Protein AF-A0A8T6NWG5-F1 (afdb_monomer_lite)

Secondary structure (DSSP, 8-state):
--HHHHHHTS-THHHHHHHHHHHHHHHHHHHHHHHHH--HHHHHHHHHHHHIIIIIIHHHHHS-TTTHHHHHHHHHHHHHHHHHHHHHHSTT---SHHHHHHHHHHT--HHHHHHHHIIIIIHHHHHSS-GGGTS-HHHHHHHHSS-----SS-TT---HHHHHHHHHHHHHHHHHHHHH---TTSSHHHHHHHHHHHHHHHHHHHHHHHHHHHHT-

Radius of gyration: 19.87 Å; chains: 1; bounding box: 38×44×62 Å

Foldseek 3Di:
DDVVVVVVPPPLLVVLVVLLVVLVVLLVVLVVVCVVPVDVLSNVVSNQVSCLSNCLVSVLSVDDPVCNLVSLLVSQQSQAVSVVCCQVVDQLFALDLLLCLLCVVVVHNVVSVVCCCCQVPVCCVVPVDGPVVRHHNLCSVVSPDPQPDDPPDPVPDDPVVVVVVSVVSNVVSCCCCVVVNDRQCNGDPNRVVNNVVVSVVVCVVSVVCRVVSRVVD

pLDDT: mean 82.07, std 12.45, range [42.59, 96.56]

Sequence (217 aa):
MSDVERIRNHPRNQLILPTFFVMLGLWAAGIAVWLVTDDPLLLIFFAYVGLFVGVGIGGYIALPDRQRPLARRMAMVMLGSLLLVLAFVTDHGNMQPEGFFFALLAGIGPFILLHYLIAKIVGPLLFGRIWCGWACWFGMVFEMLPYPYSRYRKPGAPEWPRYAFLAASLLLVAALVYGIGYTGGAVGRTGVTWFLGGMAIYYITGISMAPVSYTHL

Structure (mmCIF, N/CA/C/O backbone):
data_AF-A0A8T6NWG5-F1
#
_entry.id   AF-A0A8T6NWG5-F1
#
loop_
_atom_site.group_PDB
_atom_site.id
_atom_site.type_symbol
_atom_site.label_atom_id
_atom_site.label_alt_id
_atom_site.label_comp_id
_atom_site.label_asym_id
_atom_site.label_entity_id
_atom_site.label_seq_id
_atom_site.pdbx_PDB_ins_code
_atom_site.Cartn_x
_atom_site.Cartn_y
_atom_site.Cartn_z
_atom_site.occupancy
_atom_site.B_iso_or_equiv
_atom_site.auth_seq_id
_atom_site.auth_comp_id
_atom_site.auth_asym_id
_atom_site.auth_atom_id
_atom_site.pdbx_PDB_model_num
ATOM 1 N N . MET A 1 1 ? -5.962 3.578 42.033 1.00 50.50 1 MET A N 1
ATOM 2 C CA . MET A 1 1 ? -6.315 4.018 40.665 1.00 50.50 1 MET A CA 1
ATOM 3 C C . MET A 1 1 ? -5.531 3.133 39.709 1.00 50.50 1 MET A C 1
ATOM 5 O O . MET A 1 1 ? -4.309 3.196 39.736 1.00 50.50 1 MET A O 1
ATOM 9 N N . SER A 1 2 ? -6.193 2.198 39.023 1.00 63.91 2 SER A N 1
ATOM 10 C CA . SER A 1 2 ? -5.522 1.166 38.216 1.00 63.91 2 SER A CA 1
ATOM 11 C C . SER A 1 2 ? -4.899 1.778 36.954 1.00 63.91 2 SER A C 1
ATOM 13 O O . SER A 1 2 ? -5.414 2.766 36.429 1.00 63.91 2 SER A O 1
ATOM 15 N N . ASP A 1 3 ? -3.807 1.207 36.438 1.00 55.66 3 ASP A N 1
ATOM 16 C CA . ASP A 1 3 ? -3.122 1.708 35.230 1.00 55.66 3 ASP A CA 1
ATOM 17 C C . ASP A 1 3 ? -4.050 1.806 34.003 1.00 55.66 3 ASP A C 1
ATOM 19 O O . ASP A 1 3 ? -3.882 2.670 33.142 1.00 55.66 3 ASP A O 1
ATOM 23 N N . VAL A 1 4 ? -5.108 0.992 33.978 1.00 56.47 4 VAL A N 1
ATOM 24 C CA . VAL A 1 4 ? -6.183 1.022 32.974 1.00 56.47 4 VAL A CA 1
ATOM 25 C C . VAL A 1 4 ? -6.940 2.356 32.985 1.00 56.47 4 VAL A C 1
ATOM 27 O O . VAL A 1 4 ? -7.279 2.902 31.935 1.00 56.47 4 VAL A O 1
ATOM 30 N N . GLU A 1 5 ? -7.171 2.923 34.167 1.00 49.59 5 GLU A N 1
ATOM 31 C CA . GLU A 1 5 ? -7.875 4.194 34.336 1.00 49.59 5 GLU A CA 1
ATOM 32 C C . GLU A 1 5 ? -6.990 5.394 33.967 1.00 49.59 5 GLU A C 1
ATOM 34 O O . GLU A 1 5 ? -7.478 6.391 33.437 1.00 49.59 5 GLU A O 1
ATOM 39 N N . ARG A 1 6 ? -5.669 5.265 34.151 1.00 52.50 6 ARG A N 1
ATOM 40 C CA . ARG A 1 6 ? -4.671 6.260 33.730 1.00 52.50 6 ARG A CA 1
ATOM 41 C C . ARG A 1 6 ? -4.538 6.340 32.203 1.00 52.50 6 ARG A C 1
ATOM 43 O O . ARG A 1 6 ? -4.473 7.442 31.669 1.00 52.50 6 ARG A O 1
ATOM 50 N N . ILE A 1 7 ? -4.557 5.203 31.500 1.00 54.56 7 ILE A N 1
ATOM 51 C CA . ILE A 1 7 ? -4.548 5.153 30.022 1.00 54.56 7 ILE A CA 1
ATOM 52 C C . ILE A 1 7 ? -5.852 5.727 29.451 1.00 54.56 7 ILE A C 1
ATOM 54 O O . ILE A 1 7 ? -5.831 6.468 28.470 1.00 54.56 7 ILE A O 1
ATOM 58 N N . ARG A 1 8 ? -6.993 5.433 30.090 1.00 53.78 8 ARG A N 1
ATOM 59 C CA . ARG A 1 8 ? -8.307 5.958 29.689 1.00 53.78 8 ARG A CA 1
ATOM 60 C C . ARG A 1 8 ? -8.418 7.479 29.853 1.00 53.78 8 ARG A C 1
ATOM 62 O O . ARG A 1 8 ? -9.072 8.121 29.035 1.00 53.78 8 ARG A O 1
ATOM 69 N N . ASN A 1 9 ? -7.763 8.034 30.873 1.00 47.56 9 ASN A N 1
ATOM 70 C CA . ASN A 1 9 ? -7.784 9.461 31.204 1.00 47.56 9 ASN A CA 1
ATOM 71 C C . ASN A 1 9 ? -6.604 10.254 30.623 1.00 47.56 9 ASN A C 1
ATOM 73 O O . ASN A 1 9 ? -6.428 11.420 30.976 1.00 47.56 9 ASN A O 1
ATOM 77 N N . HIS A 1 10 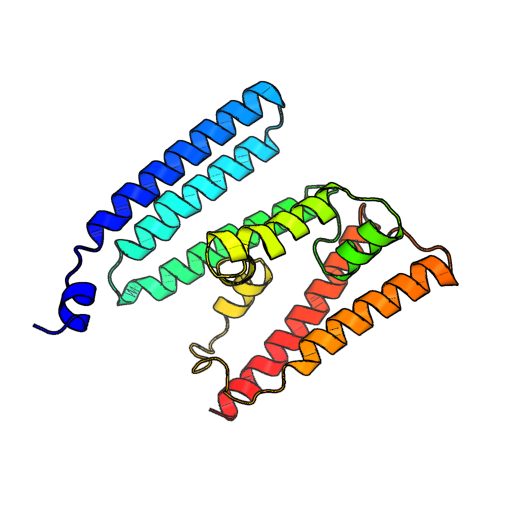? -5.800 9.670 29.728 1.00 56.03 10 HIS A N 1
ATOM 78 C CA . HIS A 1 10 ? -4.824 10.463 28.993 1.00 56.03 10 HIS A CA 1
ATOM 79 C C . HIS A 1 10 ? -5.596 11.448 28.100 1.00 56.03 10 HIS A C 1
ATOM 81 O O . HIS A 1 10 ? -6.455 11.010 27.325 1.00 56.03 10 HIS A O 1
ATOM 87 N N . PRO A 1 11 ? -5.369 12.767 28.211 1.00 59.91 11 PRO A N 1
ATOM 88 C CA . PRO A 1 11 ? -6.092 13.738 27.403 1.00 59.91 11 PRO A CA 1
ATOM 89 C C . PRO A 1 11 ? -5.741 13.492 25.933 1.00 59.91 11 PRO A C 1
ATOM 91 O O . PRO A 1 11 ? -4.696 13.920 25.456 1.00 59.91 11 PRO A O 1
ATOM 94 N N . ARG A 1 12 ? -6.615 12.776 25.209 1.00 64.19 12 ARG A N 1
ATOM 95 C CA . ARG A 1 12 ? -6.445 12.386 23.792 1.00 64.19 12 ARG A CA 1
ATOM 96 C C . ARG A 1 12 ? -6.035 13.555 22.896 1.00 64.19 12 ARG A C 1
ATOM 98 O O . ARG A 1 12 ? -5.329 13.357 21.913 1.00 64.19 12 ARG A O 1
ATOM 105 N N . ASN A 1 13 ? -6.409 14.770 23.283 1.00 65.75 13 ASN A N 1
ATOM 106 C CA . ASN A 1 13 ? -6.058 16.010 22.604 1.00 65.75 13 ASN A CA 1
ATOM 107 C C . ASN A 1 13 ? -4.538 16.250 22.531 1.00 65.75 13 ASN A C 1
ATOM 109 O O . ASN A 1 13 ? -4.071 16.892 21.595 1.00 65.75 13 ASN A O 1
ATOM 113 N N . GLN A 1 14 ? -3.751 15.692 23.457 1.00 72.44 14 GLN A N 1
ATOM 114 C CA . GLN A 1 14 ? -2.288 15.784 23.435 1.00 72.44 14 GLN A CA 1
ATOM 115 C C . GLN A 1 14 ? -1.650 14.979 22.296 1.00 72.44 14 GLN A C 1
ATOM 117 O O . GLN A 1 14 ? -0.532 15.297 21.910 1.00 72.44 14 GLN A O 1
ATOM 122 N N . LEU A 1 15 ? -2.344 13.989 21.716 1.00 78.25 15 LEU A N 1
ATOM 123 C CA . LEU A 1 15 ? -1.859 13.251 20.539 1.00 78.25 15 LEU A CA 1
ATOM 124 C C . LEU A 1 15 ? -2.205 13.938 19.210 1.00 78.25 15 LEU A C 1
ATOM 126 O O . LEU A 1 15 ? -1.581 13.640 18.195 1.00 78.25 15 LEU A O 1
ATOM 130 N N . ILE A 1 16 ? -3.150 14.882 19.210 1.00 81.00 16 ILE A N 1
ATOM 131 C CA . ILE A 1 16 ? -3.516 15.653 18.015 1.00 81.00 16 ILE A CA 1
ATOM 132 C C . ILE A 1 16 ? -2.344 16.550 17.597 1.00 81.00 16 ILE A C 1
ATOM 134 O O . ILE A 1 16 ? -1.965 16.596 16.428 1.00 81.00 16 ILE A O 1
ATOM 138 N N . LEU A 1 17 ? -1.720 17.221 18.563 1.00 85.38 17 LEU A N 1
ATOM 139 C CA . LEU A 1 17 ? -0.628 18.154 18.304 1.00 85.38 17 LEU A CA 1
ATOM 140 C C . LEU A 1 17 ? 0.586 17.486 17.603 1.00 85.38 17 LEU A C 1
ATOM 142 O O . LEU A 1 17 ? 1.014 17.999 16.568 1.00 85.38 17 LEU A O 1
ATOM 146 N N . PRO A 1 18 ? 1.085 16.312 18.046 1.00 86.19 18 PRO A N 1
ATOM 147 C CA . PRO A 1 18 ? 2.077 15.533 17.305 1.00 86.19 18 PRO A CA 1
ATOM 148 C C . PRO A 1 18 ? 1.675 15.211 15.861 1.00 86.19 18 PRO A C 1
ATOM 150 O O . PRO A 1 18 ? 2.510 15.322 14.969 1.00 86.19 18 PRO A O 1
ATOM 153 N N . THR A 1 19 ? 0.412 14.850 15.594 1.00 85.94 19 THR A N 1
ATOM 154 C CA . THR A 1 19 ? -0.022 14.523 14.220 1.00 85.94 19 THR A CA 1
ATOM 155 C C . THR A 1 19 ? 0.049 15.725 13.278 1.00 85.94 19 THR A C 1
ATOM 157 O O . THR A 1 19 ? 0.480 15.578 12.134 1.00 85.94 19 THR A O 1
ATOM 160 N N . PHE A 1 20 ? -0.276 16.925 13.768 1.00 88.19 20 PHE A N 1
ATOM 161 C CA . PHE A 1 20 ? -0.105 18.162 13.004 1.00 88.19 20 PHE A CA 1
ATOM 162 C C . PHE A 1 20 ? 1.370 18.480 12.742 1.00 88.19 20 PHE A C 1
ATOM 164 O O . PHE A 1 20 ? 1.718 18.844 11.621 1.00 88.19 20 PHE A O 1
ATOM 171 N N . PHE A 1 21 ? 2.255 18.293 13.725 1.00 91.38 21 PHE A N 1
ATOM 172 C CA . PHE A 1 21 ? 3.692 18.487 13.507 1.00 91.38 21 PHE A CA 1
ATOM 173 C C . PHE A 1 21 ? 4.268 17.505 12.483 1.00 91.38 21 PHE A C 1
ATOM 175 O O . PHE A 1 21 ? 5.050 17.914 11.627 1.00 91.38 21 PHE A O 1
ATOM 182 N N . VAL A 1 22 ? 3.848 16.236 12.511 1.00 89.69 22 VAL A N 1
ATOM 183 C CA . VAL A 1 22 ? 4.260 15.251 11.499 1.00 89.69 22 VAL A CA 1
ATOM 184 C C . VAL A 1 22 ? 3.743 15.639 10.112 1.00 89.69 22 VAL A C 1
ATOM 186 O O . VAL A 1 22 ? 4.498 15.547 9.149 1.00 89.69 22 VAL A O 1
ATOM 189 N N . MET A 1 23 ? 2.503 16.128 9.994 1.00 92.69 23 MET A N 1
ATOM 190 C CA . MET A 1 23 ? 1.974 16.651 8.726 1.00 92.69 23 MET A CA 1
ATOM 191 C C . MET A 1 23 ? 2.840 17.785 8.173 1.00 92.69 23 MET A C 1
ATOM 193 O O . MET A 1 23 ? 3.246 17.724 7.015 1.00 92.69 23 MET A O 1
ATOM 197 N N . LEU A 1 24 ? 3.156 18.790 8.996 1.00 94.69 24 LEU A N 1
ATOM 198 C CA . LEU A 1 24 ? 4.003 19.910 8.579 1.00 94.69 24 LEU A CA 1
ATOM 199 C C . LEU A 1 24 ? 5.407 19.441 8.185 1.00 94.69 24 LEU A C 1
ATOM 201 O O . LEU A 1 24 ? 5.936 19.889 7.171 1.00 94.69 24 LEU A O 1
ATOM 205 N N . GLY A 1 25 ? 5.985 18.502 8.939 1.00 94.88 25 GLY A N 1
ATOM 206 C CA . GLY A 1 25 ? 7.271 17.892 8.609 1.00 94.88 25 GLY A CA 1
ATOM 207 C C . GLY A 1 25 ? 7.248 17.156 7.267 1.00 94.88 25 GLY A C 1
ATOM 208 O O . GLY A 1 25 ? 8.161 17.325 6.464 1.00 94.88 25 GLY A O 1
ATOM 209 N N . LEU A 1 26 ? 6.187 16.395 6.983 1.00 93.19 26 LEU A N 1
ATOM 210 C CA . LEU A 1 26 ? 6.008 15.703 5.703 1.00 93.19 26 LEU A CA 1
ATOM 211 C C . LEU A 1 26 ? 5.825 16.677 4.538 1.00 93.19 26 LEU A C 1
ATOM 213 O O . LEU A 1 26 ? 6.376 16.442 3.468 1.00 93.19 26 LEU A O 1
ATOM 217 N N . TRP A 1 27 ? 5.094 17.775 4.728 1.00 95.56 27 TRP A N 1
ATOM 218 C CA . TRP A 1 27 ? 4.932 18.802 3.697 1.00 95.56 27 TRP A CA 1
ATOM 219 C C . TRP A 1 27 ? 6.236 19.549 3.427 1.00 95.56 27 TRP A C 1
ATOM 221 O O . TRP A 1 27 ? 6.599 19.734 2.269 1.00 95.56 27 TRP A O 1
ATOM 231 N N . ALA A 1 28 ? 6.978 19.909 4.475 1.00 95.88 28 ALA A N 1
ATOM 232 C CA . ALA A 1 28 ? 8.302 20.503 4.335 1.00 95.88 28 ALA A CA 1
ATOM 233 C C . ALA A 1 28 ? 9.267 19.554 3.608 1.00 95.88 28 ALA A C 1
ATOM 235 O O . ALA A 1 28 ? 9.963 19.978 2.689 1.00 95.88 28 ALA A O 1
ATOM 236 N N . ALA A 1 29 ? 9.264 18.263 3.961 1.00 94.19 29 ALA A N 1
ATOM 237 C CA . ALA A 1 29 ? 10.045 17.244 3.266 1.00 94.19 29 ALA A CA 1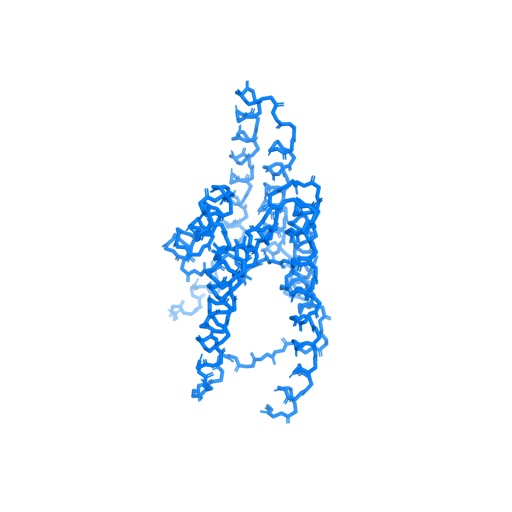
ATOM 238 C C . ALA A 1 29 ? 9.619 17.097 1.797 1.00 94.19 29 ALA A C 1
ATOM 240 O O . ALA A 1 29 ? 10.478 17.028 0.926 1.00 94.19 29 ALA A O 1
ATOM 241 N N . GLY A 1 30 ? 8.315 17.109 1.509 1.00 94.69 30 GLY A N 1
ATOM 242 C CA . GLY A 1 30 ? 7.784 17.067 0.147 1.00 94.69 30 GLY A CA 1
ATOM 243 C C . GLY A 1 30 ? 8.247 18.245 -0.704 1.00 94.69 30 GLY A C 1
ATOM 244 O O . GLY A 1 30 ? 8.710 18.040 -1.822 1.00 94.69 30 GLY A O 1
ATOM 245 N N . ILE A 1 31 ? 8.197 19.463 -0.156 1.00 95.69 31 ILE A N 1
ATOM 246 C CA . ILE A 1 31 ? 8.722 20.666 -0.816 1.00 95.69 31 ILE A CA 1
ATOM 247 C C . ILE A 1 31 ? 10.231 20.531 -1.037 1.00 95.69 31 ILE A C 1
ATOM 249 O O . ILE A 1 31 ? 10.699 20.761 -2.144 1.00 95.69 31 ILE A O 1
ATOM 253 N N . ALA A 1 32 ? 10.995 20.119 -0.023 1.00 95.50 32 ALA A N 1
ATOM 254 C CA . ALA A 1 32 ? 12.443 19.958 -0.142 1.00 95.50 32 ALA A CA 1
ATOM 255 C C . ALA A 1 32 ? 12.832 18.925 -1.213 1.00 95.50 32 ALA A C 1
ATOM 257 O O . ALA A 1 32 ? 13.712 19.187 -2.028 1.00 95.50 32 ALA A O 1
ATOM 258 N N . VAL A 1 33 ? 12.157 17.771 -1.245 1.00 92.69 33 VAL A N 1
ATOM 259 C CA . VAL A 1 33 ? 12.369 16.734 -2.265 1.00 92.69 33 VAL A CA 1
ATOM 260 C C . VAL A 1 33 ? 12.005 17.260 -3.647 1.00 92.69 33 VAL A C 1
ATOM 262 O O . VAL A 1 33 ? 12.772 17.062 -4.586 1.00 92.69 33 VAL A O 1
ATOM 265 N N . TRP A 1 34 ? 10.882 17.965 -3.780 1.00 95.50 34 TRP A N 1
ATOM 266 C CA . TRP A 1 34 ? 10.473 18.563 -5.048 1.00 95.50 34 TRP A CA 1
ATOM 267 C C . TRP A 1 34 ? 11.491 19.584 -5.560 1.00 95.50 34 TRP A C 1
ATOM 269 O O . TRP A 1 34 ? 11.876 19.514 -6.717 1.00 95.50 34 TRP A O 1
ATOM 279 N N . LEU A 1 35 ? 12.023 20.452 -4.696 1.00 95.56 35 LEU A N 1
ATOM 280 C CA . LEU A 1 35 ? 13.052 21.426 -5.081 1.00 95.56 35 LEU A CA 1
ATOM 281 C C . LEU A 1 35 ? 14.347 20.777 -5.604 1.00 95.56 35 LEU A C 1
ATOM 283 O O . LEU A 1 35 ? 15.093 21.422 -6.334 1.00 95.56 35 LEU A O 1
ATOM 287 N N . VAL A 1 36 ? 14.632 19.526 -5.225 1.00 95.81 36 VAL A N 1
ATOM 288 C CA . VAL A 1 36 ? 15.826 18.783 -5.668 1.00 95.81 36 VAL A CA 1
ATOM 289 C C . VAL A 1 36 ? 15.546 17.911 -6.894 1.00 95.81 36 VAL A C 1
ATOM 291 O O . VAL A 1 36 ? 16.425 17.731 -7.732 1.00 95.81 36 VAL A O 1
ATOM 294 N N . THR A 1 37 ? 14.348 17.334 -6.985 1.00 91.00 37 THR A N 1
ATOM 295 C CA . THR A 1 37 ? 13.995 16.322 -7.999 1.00 91.00 37 THR A CA 1
ATOM 296 C C . THR A 1 37 ? 13.158 16.867 -9.152 1.00 91.00 37 THR A C 1
ATOM 298 O O . THR A 1 37 ? 13.068 16.205 -10.180 1.00 91.00 37 THR A O 1
ATOM 301 N N . ASP A 1 38 ? 12.540 18.037 -8.970 1.00 91.44 38 ASP A N 1
ATOM 302 C CA . ASP A 1 38 ? 11.520 18.635 -9.841 1.00 91.44 38 ASP A CA 1
ATOM 303 C C . ASP A 1 38 ? 10.348 17.683 -10.165 1.00 91.44 38 ASP A C 1
ATOM 305 O O . ASP A 1 38 ? 9.662 17.824 -11.173 1.00 91.44 38 ASP A O 1
ATOM 309 N N . ASP A 1 39 ? 10.094 16.694 -9.295 1.00 87.12 39 ASP A N 1
ATOM 310 C CA . ASP A 1 39 ? 9.038 15.698 -9.483 1.00 87.12 39 ASP A CA 1
ATOM 311 C C . ASP A 1 39 ? 7.740 16.112 -8.753 1.00 87.12 39 ASP A C 1
ATOM 313 O O . ASP A 1 39 ? 7.643 15.995 -7.520 1.00 87.12 39 ASP A O 1
ATOM 317 N N . PRO A 1 40 ? 6.703 16.579 -9.477 1.00 87.44 40 PRO A N 1
ATOM 318 C CA . PRO A 1 40 ? 5.440 16.986 -8.868 1.00 87.44 40 PRO A CA 1
ATOM 319 C C . PRO A 1 40 ? 4.664 15.804 -8.273 1.00 87.44 40 PRO A C 1
ATOM 321 O O . PRO A 1 40 ? 3.843 16.000 -7.375 1.00 87.44 40 PRO A O 1
ATOM 324 N N . LEU A 1 41 ? 4.907 14.573 -8.730 1.00 85.06 41 LEU A N 1
ATOM 325 C CA . LEU A 1 41 ? 4.226 13.393 -8.211 1.00 85.06 41 LEU A CA 1
ATOM 326 C C . LEU A 1 41 ? 4.671 13.091 -6.777 1.00 85.06 41 LEU A C 1
ATOM 328 O O . LEU A 1 41 ? 3.834 12.787 -5.923 1.00 85.06 41 LEU A O 1
ATOM 332 N N . LEU A 1 42 ? 5.970 13.227 -6.494 1.00 84.81 42 LEU A N 1
ATOM 333 C CA . LEU A 1 42 ? 6.504 13.101 -5.139 1.00 84.81 42 LEU A CA 1
ATOM 334 C C . LEU A 1 42 ? 5.955 14.199 -4.225 1.00 84.81 42 LEU A C 1
ATOM 336 O O . LEU A 1 42 ? 5.543 13.898 -3.103 1.00 84.81 42 LEU A O 1
ATOM 340 N N . LEU A 1 43 ? 5.857 15.443 -4.707 1.00 90.06 43 LEU A N 1
ATOM 341 C CA . LEU A 1 43 ? 5.231 16.532 -3.953 1.00 90.06 43 LEU A CA 1
ATOM 342 C C . LEU A 1 43 ? 3.780 16.200 -3.576 1.00 90.06 43 LEU A C 1
ATOM 344 O O . LEU A 1 43 ? 3.405 16.311 -2.408 1.00 90.06 43 LEU A O 1
ATOM 348 N N . ILE A 1 44 ? 2.977 15.747 -4.546 1.00 88.12 44 ILE A N 1
ATOM 349 C CA . ILE A 1 44 ? 1.579 15.347 -4.329 1.00 88.12 44 ILE A CA 1
ATOM 350 C C . ILE A 1 44 ? 1.497 14.186 -3.332 1.00 88.12 44 ILE A C 1
ATOM 352 O O . ILE A 1 44 ? 0.656 14.211 -2.432 1.00 88.12 44 ILE A O 1
ATOM 356 N N . PHE A 1 45 ? 2.383 13.194 -3.444 1.00 86.69 45 PHE A N 1
ATOM 357 C CA . PHE A 1 45 ? 2.446 12.070 -2.513 1.00 86.69 45 PHE A CA 1
ATOM 358 C C . PHE A 1 45 ? 2.694 12.536 -1.073 1.00 86.69 45 PHE A C 1
ATOM 360 O O . PHE A 1 45 ? 1.913 12.208 -0.178 1.00 86.69 45 PHE A O 1
ATOM 367 N N . PHE A 1 46 ? 3.732 13.345 -0.841 1.00 89.88 46 PHE A N 1
ATOM 368 C CA . PHE A 1 46 ? 4.044 13.872 0.490 1.00 89.88 46 PHE A CA 1
ATOM 369 C C . PHE A 1 46 ? 2.938 14.783 1.033 1.00 89.88 46 PHE A C 1
ATOM 371 O O . PHE A 1 46 ? 2.584 14.677 2.211 1.00 89.88 46 PHE A O 1
ATOM 378 N N . ALA A 1 47 ? 2.350 15.632 0.186 1.00 90.44 47 ALA A N 1
ATOM 379 C CA . ALA A 1 47 ? 1.229 16.488 0.562 1.00 90.44 47 ALA A CA 1
ATOM 380 C C . ALA A 1 47 ? 0.030 15.655 1.043 1.00 90.44 47 ALA A C 1
ATOM 382 O O . ALA A 1 47 ? -0.523 15.900 2.119 1.00 90.44 47 ALA A O 1
ATOM 383 N N . TYR A 1 48 ? -0.330 14.619 0.290 1.00 87.88 48 TYR A N 1
ATOM 384 C CA . TYR A 1 48 ? -1.471 13.766 0.592 1.00 87.88 48 TYR A CA 1
ATOM 385 C C . TYR A 1 48 ? -1.246 12.879 1.820 1.00 87.88 48 TYR A C 1
ATOM 387 O O . TYR A 1 48 ? -2.129 12.766 2.672 1.00 87.88 48 TYR A O 1
ATOM 395 N N . VAL A 1 49 ? -0.060 12.275 1.962 1.00 86.06 49 VAL A N 1
ATOM 396 C CA . VAL A 1 49 ? 0.294 11.494 3.160 1.00 86.06 49 VAL A CA 1
ATOM 397 C C . VAL A 1 49 ? 0.327 12.399 4.392 1.00 86.06 49 VAL A C 1
ATOM 399 O O . VAL A 1 49 ? -0.201 12.020 5.437 1.00 86.06 49 VAL A O 1
ATOM 402 N N . GLY A 1 50 ? 0.864 13.616 4.272 1.00 88.25 50 GLY A N 1
ATOM 403 C CA . GLY A 1 50 ? 0.813 14.614 5.338 1.00 88.25 50 GLY A CA 1
ATOM 404 C C . GLY A 1 50 ? -0.624 14.947 5.740 1.00 88.25 50 GLY A C 1
ATOM 405 O O . GLY A 1 50 ? -0.947 14.888 6.926 1.00 88.25 50 GLY A O 1
ATOM 406 N N . LEU A 1 51 ? -1.508 15.203 4.769 1.00 88.44 51 LEU A N 1
ATOM 407 C CA . LEU A 1 51 ? -2.926 15.472 5.020 1.00 88.44 51 LEU A CA 1
ATOM 408 C C . LEU A 1 51 ? -3.609 14.291 5.728 1.00 88.44 51 LEU A C 1
ATOM 410 O O . LEU A 1 51 ? -4.363 14.488 6.679 1.00 88.44 51 LEU A O 1
ATOM 414 N N . PHE A 1 52 ? -3.313 13.057 5.318 1.00 85.38 52 PHE A N 1
ATOM 415 C CA . PHE A 1 52 ? -3.812 11.853 5.980 1.00 85.38 52 PHE A CA 1
ATOM 416 C C . PHE A 1 52 ? -3.335 11.745 7.433 1.00 85.38 52 PHE A C 1
ATOM 418 O O . PHE A 1 52 ? -4.138 11.459 8.321 1.00 85.38 52 PHE A O 1
ATOM 425 N N . VAL A 1 53 ? -2.049 11.979 7.703 1.00 84.31 53 VAL A N 1
ATOM 426 C CA . VAL A 1 53 ? -1.507 11.889 9.066 1.00 84.31 53 VAL A CA 1
ATOM 427 C C . VAL A 1 53 ? -2.061 13.007 9.948 1.00 84.31 53 VAL A C 1
ATOM 429 O O . VAL A 1 53 ? -2.533 12.731 11.047 1.00 84.31 53 VAL A O 1
ATOM 432 N N . GLY A 1 54 ? -2.063 14.252 9.477 1.00 85.62 54 GLY A N 1
ATOM 433 C CA . GLY A 1 54 ? -2.548 15.390 10.257 1.00 85.62 54 GLY A CA 1
ATOM 434 C C . GLY A 1 54 ? -4.065 15.390 10.412 1.00 85.62 54 GLY A C 1
ATOM 435 O O . GLY A 1 54 ? -4.584 15.286 11.519 1.00 85.62 54 GLY A O 1
ATOM 436 N N . VAL A 1 55 ? -4.794 15.477 9.300 1.00 83.38 55 VAL A N 1
ATOM 437 C CA . VAL A 1 55 ? -6.258 15.617 9.311 1.00 83.38 55 VAL A CA 1
ATOM 438 C C . VAL A 1 55 ? -6.950 14.270 9.506 1.00 83.38 55 VAL A C 1
ATOM 440 O O . VAL A 1 55 ? -7.899 14.185 10.281 1.00 83.38 55 VAL A O 1
ATOM 443 N N . GLY A 1 56 ? -6.478 13.204 8.859 1.00 83.44 56 GLY A N 1
ATOM 444 C CA . GLY A 1 56 ? -7.084 11.873 8.975 1.00 83.44 56 GLY A CA 1
ATOM 445 C C . GLY A 1 56 ? -6.900 11.258 10.366 1.00 83.44 56 GLY A C 1
ATOM 446 O O . GLY A 1 56 ? -7.883 10.998 11.062 1.00 83.44 56 GLY A O 1
ATOM 447 N N . ILE A 1 57 ? -5.651 11.046 10.798 1.00 82.31 57 ILE A N 1
ATOM 448 C CA . ILE A 1 57 ? -5.360 10.452 12.116 1.00 82.31 57 ILE A CA 1
ATOM 449 C C . ILE A 1 57 ? -5.682 11.443 13.239 1.00 82.31 57 ILE A C 1
ATOM 451 O O . ILE A 1 57 ? -6.356 11.065 14.200 1.00 82.31 57 ILE A O 1
ATOM 455 N N . GLY A 1 58 ? -5.271 12.710 13.120 1.00 83.94 58 GLY A N 1
ATOM 456 C CA . GLY A 1 58 ? -5.605 13.736 14.114 1.00 83.94 58 GLY A CA 1
ATOM 457 C C . GLY A 1 58 ? -7.117 13.925 14.272 1.00 83.94 58 GLY A C 1
ATOM 458 O O . GLY A 1 58 ? -7.622 13.953 15.396 1.00 83.94 58 GLY A O 1
ATOM 459 N N . GLY A 1 59 ? -7.865 13.933 13.163 1.00 82.94 59 GLY A N 1
ATOM 460 C CA . GLY A 1 59 ? -9.329 13.961 13.166 1.00 82.94 59 GLY A CA 1
ATOM 461 C C . GLY A 1 59 ? -9.947 12.712 13.796 1.00 82.94 59 GLY A C 1
ATOM 462 O O . GLY A 1 59 ? -10.830 12.827 14.641 1.00 82.94 59 GLY A O 1
ATOM 463 N N . TYR A 1 60 ? -9.449 11.513 13.477 1.00 83.38 60 TYR A N 1
ATOM 464 C CA . TYR A 1 60 ? -9.897 10.265 14.109 1.00 83.38 60 TYR A CA 1
ATOM 465 C C . TYR A 1 60 ? -9.749 10.293 15.641 1.00 83.38 60 TYR A C 1
ATOM 467 O O . TYR A 1 60 ? -10.629 9.814 16.361 1.00 83.38 60 TYR A O 1
ATOM 475 N N . ILE A 1 61 ? -8.656 10.873 16.145 1.00 83.38 61 ILE A N 1
ATOM 476 C CA . ILE A 1 61 ? -8.394 11.017 17.584 1.00 83.38 61 ILE A CA 1
ATOM 477 C C . ILE A 1 61 ? -9.346 12.041 18.218 1.00 83.38 61 ILE A C 1
ATOM 479 O O . ILE A 1 61 ? -9.863 11.792 19.312 1.00 83.38 61 ILE A O 1
ATOM 483 N N . ALA A 1 62 ? -9.595 13.159 17.530 1.00 83.56 62 ALA A N 1
ATOM 484 C CA . ALA A 1 62 ? -10.467 14.240 17.986 1.00 83.56 62 ALA A CA 1
ATOM 485 C C . ALA A 1 62 ? -11.957 13.857 18.004 1.00 83.56 62 ALA A C 1
ATOM 487 O O . ALA A 1 62 ? -12.728 14.383 18.808 1.00 83.56 62 ALA A O 1
ATOM 488 N N . LEU A 1 63 ? -12.375 12.950 17.118 1.00 85.06 63 LEU A N 1
ATOM 489 C CA . LEU A 1 63 ? -13.781 12.610 16.931 1.00 85.06 63 LEU A CA 1
ATOM 490 C C . LEU A 1 63 ? -14.365 11.770 18.087 1.00 85.06 63 LEU A C 1
ATOM 492 O O . LEU A 1 63 ? -13.677 10.900 18.646 1.00 85.06 63 LEU A O 1
ATOM 496 N N . PRO A 1 64 ? -15.666 11.961 18.406 1.00 82.75 64 PRO A N 1
ATOM 497 C CA . PRO A 1 64 ? -16.393 11.107 19.342 1.00 82.75 64 PRO A CA 1
ATOM 498 C C . PRO A 1 64 ? -16.387 9.641 18.898 1.00 82.75 64 PRO A C 1
ATOM 500 O O . PRO A 1 64 ? -16.443 9.353 17.700 1.00 82.75 64 PRO A O 1
ATOM 503 N N . ASP A 1 65 ? -16.417 8.705 19.853 1.00 81.00 65 ASP A N 1
ATOM 504 C CA . ASP A 1 65 ? -16.317 7.257 19.590 1.00 81.00 65 ASP A CA 1
AT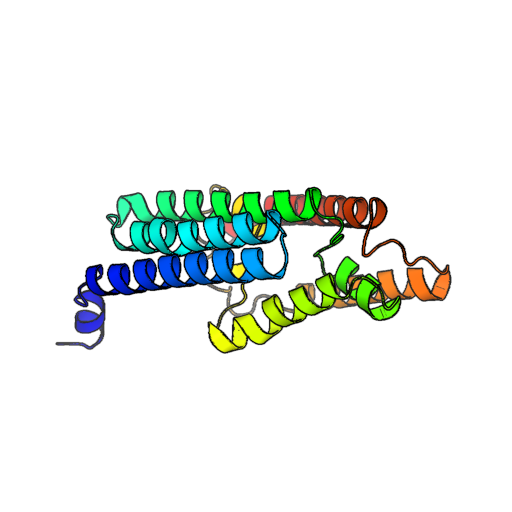OM 505 C C . ASP A 1 65 ? -17.329 6.754 18.542 1.00 81.00 65 ASP A C 1
ATOM 507 O O . ASP A 1 65 ? -17.008 5.893 17.726 1.00 81.00 65 ASP A O 1
ATOM 511 N N . ARG A 1 66 ? -18.525 7.356 18.488 1.00 82.50 66 ARG A N 1
ATOM 512 C CA . ARG A 1 66 ? -19.581 7.028 17.516 1.00 82.50 66 ARG A CA 1
ATOM 513 C C . ARG A 1 66 ? -19.205 7.344 16.057 1.00 82.50 66 ARG A C 1
ATOM 515 O O . ARG A 1 66 ? -19.705 6.682 15.154 1.00 82.50 66 ARG A O 1
ATOM 522 N N . GLN A 1 67 ? -18.348 8.338 15.814 1.00 84.50 67 GLN A N 1
ATOM 523 C CA . GLN A 1 67 ? -17.946 8.777 14.465 1.00 84.50 67 GLN A CA 1
ATOM 524 C C . GLN A 1 67 ? -16.608 8.172 14.011 1.00 84.50 67 GLN A C 1
ATOM 526 O O . GLN A 1 67 ? -16.277 8.205 12.827 1.00 84.50 67 GLN A O 1
ATOM 531 N N . ARG A 1 68 ? -15.851 7.554 14.925 1.00 82.81 68 ARG A N 1
ATOM 532 C CA . ARG A 1 68 ? -14.549 6.936 14.633 1.00 82.81 68 ARG A CA 1
ATOM 533 C C . ARG A 1 68 ? -14.576 5.853 13.553 1.00 82.81 68 ARG A C 1
ATOM 535 O O . ARG A 1 68 ? -13.678 5.871 12.713 1.00 82.81 68 ARG A O 1
ATOM 542 N N . PRO A 1 69 ? -15.571 4.946 13.495 1.00 83.62 69 PRO A N 1
ATOM 543 C CA . PRO A 1 69 ? -15.634 3.960 12.418 1.00 83.62 69 PRO A CA 1
ATOM 544 C C . PRO A 1 69 ? -15.768 4.612 11.037 1.00 83.62 69 PRO A C 1
ATOM 546 O O . PRO A 1 69 ? -15.143 4.163 10.079 1.00 83.62 69 PRO A O 1
ATOM 549 N N . LEU A 1 70 ? -16.537 5.702 10.940 1.00 83.88 70 LEU A N 1
ATOM 550 C CA . LEU A 1 70 ? -16.690 6.457 9.698 1.00 83.88 70 LEU A CA 1
ATOM 551 C C . LEU A 1 70 ? -15.380 7.147 9.308 1.00 83.88 70 LEU A C 1
ATOM 553 O O . LEU A 1 70 ? -14.937 7.007 8.172 1.00 83.88 70 LEU A O 1
ATOM 557 N N . ALA A 1 71 ? -14.729 7.821 10.259 1.00 83.94 71 ALA A N 1
ATOM 558 C CA . ALA A 1 71 ? -13.439 8.466 10.031 1.00 83.94 71 ALA A CA 1
ATOM 559 C C . ALA A 1 71 ? -12.366 7.464 9.586 1.00 83.94 71 ALA A C 1
ATOM 561 O O . ALA A 1 71 ? -11.637 7.724 8.634 1.00 83.94 71 ALA A O 1
ATOM 562 N N . ARG A 1 72 ? -12.321 6.278 10.208 1.00 84.75 72 ARG A N 1
ATOM 563 C CA . ARG A 1 72 ? -11.421 5.191 9.804 1.00 84.75 72 ARG A CA 1
ATOM 564 C C . ARG A 1 72 ? -11.700 4.718 8.379 1.00 84.75 72 ARG A C 1
ATOM 566 O O . ARG A 1 72 ? -10.758 4.586 7.605 1.00 84.75 72 ARG A O 1
ATOM 573 N N . ARG A 1 73 ? -12.967 4.492 8.017 1.00 86.00 73 ARG A N 1
ATOM 574 C CA . ARG A 1 73 ? -13.356 4.103 6.650 1.00 86.00 73 ARG A CA 1
ATOM 575 C C . ARG A 1 73 ? -12.934 5.155 5.632 1.00 86.00 73 ARG A C 1
ATOM 577 O O . ARG A 1 73 ? -12.290 4.812 4.650 1.00 86.00 73 ARG A O 1
ATOM 584 N N . MET A 1 74 ? -13.232 6.427 5.888 1.00 84.25 74 MET A N 1
ATOM 585 C CA . MET A 1 74 ? -12.836 7.531 5.009 1.00 84.25 74 MET A CA 1
ATOM 586 C C . MET A 1 74 ? -11.316 7.611 4.852 1.00 84.25 74 MET A C 1
ATOM 588 O O . MET A 1 74 ? -10.821 7.709 3.734 1.00 84.25 74 MET A O 1
ATOM 592 N N . ALA A 1 75 ? -10.574 7.494 5.953 1.00 82.56 75 ALA A N 1
ATOM 593 C CA . ALA A 1 75 ? -9.118 7.505 5.946 1.00 82.56 75 ALA A CA 1
ATOM 594 C C . ALA A 1 75 ? -8.547 6.334 5.115 1.00 82.56 75 ALA A C 1
ATOM 596 O O . ALA A 1 75 ? -7.688 6.545 4.259 1.00 82.56 75 ALA A O 1
ATOM 597 N N . MET A 1 76 ? -9.068 5.117 5.305 1.00 85.31 76 MET A N 1
ATOM 598 C CA . MET A 1 76 ? -8.682 3.927 4.534 1.00 85.31 76 MET A CA 1
ATOM 599 C C . MET A 1 76 ? -8.957 4.091 3.038 1.00 85.31 76 MET A C 1
ATOM 601 O O . MET A 1 76 ? -8.112 3.725 2.227 1.00 85.31 76 MET A O 1
ATOM 605 N N . VAL A 1 77 ? -10.109 4.661 2.675 1.00 86.62 77 VAL A N 1
ATOM 606 C CA . VAL A 1 77 ? -10.466 4.947 1.278 1.00 86.62 77 VAL A CA 1
ATOM 607 C C . VAL A 1 77 ? -9.534 5.962 0.667 1.00 86.62 77 VAL A C 1
ATOM 609 O O . VAL A 1 77 ? -8.998 5.719 -0.404 1.00 86.62 77 VAL A O 1
ATOM 612 N N . MET A 1 78 ? -9.314 7.070 1.365 1.00 84.19 78 MET A N 1
ATOM 613 C CA . MET A 1 78 ? -8.460 8.150 0.904 1.00 84.19 78 MET A CA 1
ATOM 614 C C . MET A 1 78 ? -7.040 7.628 0.639 1.00 84.19 78 MET A C 1
ATOM 616 O O . MET A 1 78 ? -6.508 7.786 -0.457 1.00 84.19 78 MET A O 1
ATOM 620 N N . LEU A 1 79 ? -6.420 6.943 1.598 1.00 84.94 79 LEU A N 1
ATOM 621 C CA . LEU A 1 79 ? -5.050 6.464 1.415 1.00 84.94 79 LEU A CA 1
ATOM 622 C C . LEU A 1 79 ? -4.968 5.254 0.466 1.00 84.94 79 LEU A C 1
ATOM 624 O O . LEU A 1 79 ? -4.050 5.174 -0.346 1.00 84.94 79 LEU A O 1
ATOM 628 N N . GLY A 1 80 ? -5.945 4.345 0.506 1.00 87.38 80 GLY A N 1
ATOM 629 C CA . GLY A 1 80 ? -6.015 3.199 -0.400 1.00 87.38 80 GLY A CA 1
ATOM 630 C C . GLY A 1 80 ? -6.194 3.601 -1.865 1.00 87.38 80 GLY A C 1
ATOM 631 O O . GLY A 1 80 ? -5.510 3.047 -2.726 1.00 87.38 80 GLY A O 1
ATOM 632 N N . SER A 1 81 ? -7.057 4.581 -2.152 1.00 86.56 81 SER A N 1
ATOM 633 C CA . SER A 1 81 ? -7.279 5.084 -3.510 1.00 86.56 81 SER A CA 1
ATOM 634 C C . SER A 1 81 ? -6.059 5.825 -4.044 1.00 86.56 81 SER A C 1
ATOM 636 O O . SER A 1 81 ? -5.689 5.595 -5.191 1.00 86.56 81 SER A O 1
ATOM 638 N N . LEU A 1 82 ? -5.379 6.633 -3.218 1.00 85.62 82 LEU A N 1
ATOM 639 C CA . LEU A 1 82 ? -4.125 7.280 -3.607 1.00 85.62 82 LEU A CA 1
ATOM 640 C C . LEU A 1 82 ? -3.095 6.243 -4.052 1.00 85.62 82 LEU A C 1
ATOM 642 O O . LEU A 1 82 ? -2.527 6.373 -5.131 1.00 85.62 82 LEU A O 1
ATOM 646 N N . LEU A 1 83 ? -2.842 5.221 -3.230 1.00 85.25 83 LEU A N 1
ATOM 647 C CA . LEU A 1 83 ? -1.844 4.200 -3.553 1.00 85.25 83 LEU A CA 1
ATOM 648 C C . LEU A 1 83 ? -2.200 3.452 -4.841 1.00 85.25 83 LEU A C 1
ATOM 650 O O . LEU A 1 83 ? -1.308 3.108 -5.611 1.00 85.25 83 LEU A O 1
ATOM 654 N N . LEU A 1 84 ? -3.494 3.238 -5.091 1.00 86.56 84 LEU A N 1
ATOM 655 C CA . LEU A 1 84 ? -3.976 2.615 -6.317 1.00 86.56 84 LEU A CA 1
ATOM 656 C C . LEU A 1 84 ? -3.778 3.526 -7.541 1.00 86.56 84 LEU A C 1
ATOM 658 O O . LEU A 1 84 ? -3.291 3.068 -8.570 1.00 86.56 84 LEU A O 1
ATOM 662 N N . VAL A 1 85 ? -4.095 4.818 -7.420 1.00 85.50 85 VAL A N 1
ATOM 663 C CA . VAL A 1 85 ? -3.843 5.816 -8.472 1.00 85.50 85 VAL A CA 1
ATOM 664 C C . VAL A 1 85 ? -2.353 5.898 -8.772 1.00 85.50 85 VAL A C 1
ATOM 666 O O . VAL A 1 85 ? -1.973 5.844 -9.935 1.00 85.50 85 VAL A O 1
ATOM 669 N N . LEU A 1 86 ? -1.501 5.956 -7.749 1.00 81.81 86 LEU A N 1
ATOM 670 C CA . LEU A 1 86 ? -0.052 5.960 -7.936 1.00 81.81 86 LEU A CA 1
ATOM 671 C C . LEU A 1 86 ? 0.410 4.696 -8.654 1.00 81.81 86 LEU A C 1
ATOM 673 O O . LEU A 1 86 ? 1.155 4.805 -9.619 1.00 81.81 86 LEU A O 1
ATOM 677 N N . ALA A 1 87 ? -0.075 3.518 -8.256 1.00 81.31 87 ALA A N 1
ATOM 678 C CA . ALA A 1 87 ? 0.268 2.259 -8.915 1.00 81.31 87 ALA A CA 1
ATOM 679 C C . ALA A 1 87 ? -0.157 2.202 -10.396 1.00 81.31 87 ALA A C 1
ATOM 681 O O . ALA A 1 87 ? 0.495 1.518 -11.176 1.00 81.31 87 ALA A O 1
ATOM 682 N N . PHE A 1 88 ? -1.222 2.907 -10.795 1.00 82.19 88 PHE A N 1
ATOM 683 C CA . PHE A 1 88 ? -1.685 2.942 -12.189 1.00 82.19 88 PHE A CA 1
ATOM 684 C C . PHE A 1 88 ? -1.078 4.060 -13.031 1.00 82.19 88 PHE A C 1
ATOM 686 O O . PHE A 1 88 ? -0.897 3.887 -14.233 1.00 82.19 88 PHE A O 1
ATOM 693 N N . VAL A 1 89 ? -0.819 5.218 -12.426 1.00 80.69 89 VAL A N 1
ATOM 694 C CA . VAL A 1 89 ? -0.268 6.390 -13.117 1.00 80.69 89 VAL A CA 1
ATOM 695 C C . VAL A 1 89 ? 1.242 6.259 -13.281 1.00 80.69 89 VAL A C 1
ATOM 697 O O . VAL A 1 89 ? 1.800 6.754 -14.256 1.00 80.69 89 VAL A O 1
ATOM 700 N N . THR A 1 90 ? 1.910 5.582 -12.348 1.00 76.50 90 THR A N 1
ATOM 701 C CA . THR A 1 90 ? 3.346 5.327 -12.443 1.00 76.50 90 THR A CA 1
ATOM 702 C C . THR A 1 90 ? 3.628 4.018 -13.154 1.00 76.50 90 THR A C 1
ATOM 704 O O . THR A 1 90 ? 2.915 3.034 -12.983 1.00 76.50 90 THR A O 1
ATOM 707 N N . ASP A 1 91 ? 4.748 3.967 -13.872 1.00 67.44 91 ASP A N 1
ATOM 708 C CA . ASP A 1 91 ? 5.247 2.717 -14.452 1.00 67.44 91 ASP A CA 1
ATOM 709 C C . ASP A 1 91 ? 5.955 1.825 -13.413 1.00 67.44 91 ASP A C 1
ATOM 711 O O . ASP A 1 91 ? 6.719 0.916 -13.738 1.00 67.44 91 ASP A O 1
ATOM 715 N N . HIS A 1 92 ? 5.710 2.085 -12.125 1.00 69.50 92 HIS A N 1
ATOM 716 C CA . HIS A 1 92 ? 6.310 1.342 -11.025 1.00 69.50 92 HIS A CA 1
ATOM 717 C C . HIS A 1 92 ? 5.776 -0.094 -10.915 1.00 69.50 92 HIS A C 1
ATOM 719 O O . HIS A 1 92 ? 6.292 -0.867 -10.111 1.00 69.50 92 HIS A O 1
ATOM 725 N N . GLY A 1 93 ? 4.801 -0.468 -11.749 1.00 75.62 93 GLY A N 1
ATOM 726 C CA . GLY A 1 93 ? 4.505 -1.856 -12.056 1.00 75.62 93 GLY A CA 1
ATOM 727 C C . GLY A 1 93 ? 3.764 -2.619 -10.962 1.00 75.62 93 GLY A C 1
ATOM 728 O O . GLY A 1 93 ? 2.987 -2.075 -10.180 1.00 75.62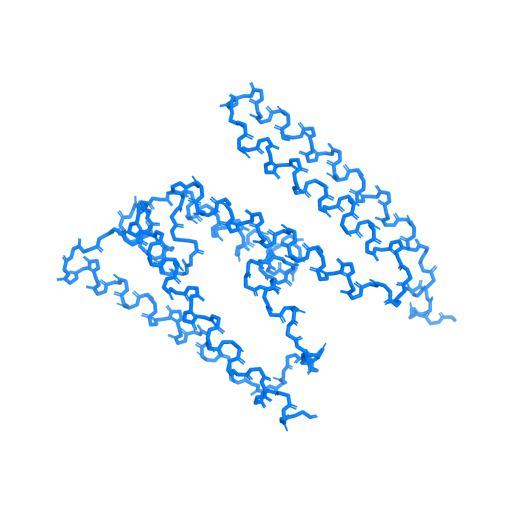 93 GLY A O 1
ATOM 729 N N . ASN A 1 94 ? 3.968 -3.930 -10.940 1.00 88.19 94 ASN A N 1
ATOM 730 C CA . ASN A 1 94 ? 3.292 -4.848 -10.049 1.00 88.19 94 ASN A CA 1
ATOM 731 C C . ASN A 1 94 ? 3.837 -4.759 -8.614 1.00 88.19 94 ASN A C 1
ATOM 733 O O . ASN A 1 94 ? 4.875 -5.320 -8.279 1.00 88.19 94 ASN A O 1
ATOM 737 N N . MET A 1 95 ? 3.076 -4.109 -7.732 1.00 86.12 95 MET A N 1
ATOM 738 C CA . MET A 1 95 ? 3.399 -3.977 -6.304 1.00 86.12 95 MET A CA 1
ATOM 739 C C . MET A 1 95 ? 2.963 -5.183 -5.449 1.00 86.12 95 MET A C 1
ATOM 741 O O . MET A 1 95 ? 2.859 -5.073 -4.225 1.00 86.12 95 MET A O 1
ATOM 745 N N . GLN A 1 96 ? 2.682 -6.339 -6.053 1.00 88.75 96 GLN A N 1
ATOM 746 C CA . GLN A 1 96 ? 2.318 -7.595 -5.372 1.00 88.75 96 GLN A CA 1
ATOM 747 C C . GLN A 1 96 ? 3.530 -8.541 -5.249 1.00 88.75 96 GLN A C 1
ATOM 749 O O . GLN A 1 96 ? 4.582 -8.248 -5.824 1.00 88.75 96 GLN A O 1
ATOM 754 N N . PRO A 1 97 ? 3.437 -9.644 -4.475 1.00 89.81 97 PRO A N 1
ATOM 755 C CA . PRO A 1 97 ? 4.550 -10.579 -4.307 1.00 89.81 97 PRO A CA 1
ATOM 756 C C . PRO A 1 97 ? 5.110 -11.103 -5.633 1.00 89.81 97 PRO A C 1
ATOM 758 O O . PRO A 1 97 ? 6.321 -11.244 -5.767 1.00 89.81 97 PRO A O 1
ATOM 761 N N . GLU A 1 98 ? 4.256 -11.308 -6.635 1.00 91.62 98 GLU A N 1
ATOM 762 C CA . GLU A 1 98 ? 4.644 -11.737 -7.980 1.00 91.62 98 GLU A CA 1
ATOM 763 C C . GLU A 1 98 ? 5.568 -10.704 -8.626 1.00 91.62 98 GLU A C 1
ATOM 765 O O . GLU A 1 98 ? 6.630 -11.045 -9.137 1.00 91.62 98 GLU A O 1
ATOM 770 N N . GLY A 1 99 ? 5.188 -9.426 -8.567 1.00 91.50 99 GLY A N 1
ATOM 771 C CA . GLY A 1 99 ? 5.984 -8.333 -9.109 1.00 91.50 99 GLY A CA 1
ATOM 772 C C . GLY A 1 99 ? 7.300 -8.137 -8.366 1.00 91.50 99 GLY A C 1
ATOM 773 O O . GLY A 1 99 ? 8.318 -7.882 -9.003 1.00 91.50 99 GLY A O 1
ATOM 774 N N . PHE A 1 100 ? 7.310 -8.355 -7.047 1.00 92.44 100 PHE A N 1
ATOM 775 C CA . PHE A 1 100 ? 8.542 -8.424 -6.260 1.00 92.44 100 PHE A CA 1
ATOM 776 C C . PHE A 1 100 ? 9.460 -9.557 -6.737 1.00 92.44 100 PHE A C 1
ATOM 778 O O . PHE A 1 100 ? 10.647 -9.322 -6.949 1.00 92.44 100 PHE A O 1
ATOM 785 N N . PHE A 1 101 ? 8.938 -10.768 -6.949 1.00 94.38 101 PHE A N 1
ATOM 786 C CA . PHE A 1 101 ? 9.748 -11.884 -7.438 1.00 94.38 101 PHE A CA 1
ATOM 787 C C . PHE A 1 101 ? 10.223 -11.673 -8.875 1.00 94.38 101 PHE A C 1
ATOM 789 O O . PHE A 1 101 ? 11.375 -11.980 -9.169 1.00 94.38 101 PHE A O 1
ATOM 796 N N . PHE A 1 102 ? 9.397 -11.100 -9.757 1.00 94.06 102 PHE A N 1
ATOM 797 C CA . PHE A 1 102 ? 9.832 -10.739 -11.107 1.00 94.06 102 PHE A CA 1
ATOM 798 C C . PHE A 1 102 ? 10.948 -9.695 -11.051 1.00 94.06 102 PHE A C 1
ATOM 800 O O . PHE A 1 102 ? 11.970 -9.872 -11.705 1.00 94.06 102 PHE A O 1
ATOM 807 N N . ALA A 1 103 ? 10.789 -8.649 -10.237 1.00 92.56 103 ALA A N 1
ATOM 808 C CA . ALA A 1 103 ? 11.804 -7.621 -10.032 1.00 92.56 103 ALA A CA 1
ATOM 809 C C . ALA A 1 103 ? 13.119 -8.222 -9.509 1.00 92.56 103 ALA A C 1
ATOM 811 O O . ALA A 1 103 ? 14.194 -7.926 -10.028 1.00 92.56 103 ALA A O 1
ATOM 812 N N . LEU A 1 104 ? 13.029 -9.126 -8.529 1.00 93.56 104 LEU A N 1
ATOM 813 C CA . LEU A 1 104 ? 14.181 -9.772 -7.908 1.00 93.56 104 LEU A CA 1
ATOM 814 C C . LEU A 1 104 ? 14.916 -10.713 -8.872 1.00 93.56 104 LEU A C 1
ATOM 816 O O . LEU A 1 104 ? 16.133 -10.622 -8.997 1.00 93.56 104 LEU A O 1
ATOM 820 N N . LEU A 1 105 ? 14.194 -11.616 -9.542 1.00 93.50 105 LEU A N 1
ATOM 821 C CA . LEU A 1 105 ? 14.792 -12.653 -10.390 1.00 93.50 105 LEU A CA 1
ATOM 822 C C . LEU A 1 105 ? 15.237 -12.122 -11.755 1.00 93.50 105 LEU A C 1
ATOM 824 O O . LEU A 1 105 ? 16.231 -12.603 -12.293 1.00 93.50 105 LEU A O 1
ATOM 828 N N . ALA A 1 106 ? 14.531 -11.135 -12.312 1.00 89.88 106 ALA A N 1
ATOM 829 C CA . ALA A 1 106 ? 14.916 -10.504 -13.573 1.00 89.88 106 ALA A CA 1
ATOM 830 C C . ALA A 1 106 ? 15.869 -9.309 -13.385 1.00 89.88 106 ALA A C 1
ATOM 832 O O . ALA A 1 106 ? 16.362 -8.774 -14.375 1.00 89.88 106 ALA A O 1
ATOM 833 N N . GLY A 1 107 ? 16.128 -8.876 -12.144 1.00 88.81 107 GLY A N 1
ATOM 834 C CA . GLY A 1 107 ? 17.006 -7.739 -11.850 1.00 88.81 107 GLY A CA 1
ATOM 835 C C . GLY A 1 107 ? 16.460 -6.392 -12.336 1.00 88.81 107 GLY A C 1
ATOM 836 O O . GLY A 1 107 ? 17.232 -5.502 -12.686 1.00 88.81 107 GLY A O 1
ATOM 837 N N . ILE A 1 108 ? 15.135 -6.238 -12.385 1.00 85.69 108 ILE A N 1
ATOM 838 C CA . ILE A 1 108 ? 14.436 -5.035 -12.865 1.00 85.69 108 ILE A CA 1
ATOM 839 C C . ILE A 1 108 ? 13.623 -4.390 -11.740 1.00 85.69 108 ILE A C 1
ATOM 841 O O . ILE A 1 108 ? 13.401 -4.991 -10.697 1.00 85.69 108 ILE A O 1
ATOM 845 N N . GLY A 1 109 ? 13.142 -3.163 -11.944 1.00 82.75 109 GLY A N 1
ATOM 846 C CA . GLY A 1 109 ? 12.230 -2.514 -10.994 1.00 82.75 109 GLY A CA 1
ATOM 847 C C . GLY A 1 109 ? 12.834 -2.284 -9.598 1.00 82.75 109 GLY A C 1
ATOM 848 O O . GLY A 1 109 ? 12.227 -2.697 -8.608 1.00 82.75 109 GLY A O 1
ATOM 849 N N . PRO A 1 110 ? 13.983 -1.588 -9.470 1.00 83.25 110 PRO A N 1
ATOM 850 C CA . PRO A 1 110 ? 14.608 -1.310 -8.170 1.00 83.25 110 PRO A CA 1
ATOM 851 C C . PRO A 1 110 ? 13.666 -0.578 -7.203 1.00 83.25 110 PRO A C 1
ATOM 853 O O . PRO A 1 110 ? 13.744 -0.774 -5.993 1.00 83.25 110 PRO A O 1
ATOM 856 N N . PHE A 1 111 ? 12.725 0.209 -7.732 1.00 81.94 111 PHE A N 1
ATOM 857 C CA . PHE A 1 111 ? 11.689 0.864 -6.940 1.00 81.94 111 PHE A CA 1
ATOM 858 C C . PHE A 1 111 ? 10.730 -0.135 -6.264 1.00 81.94 111 PHE A C 1
ATOM 860 O O . PHE A 1 111 ? 10.370 0.068 -5.108 1.00 81.94 111 PHE A O 1
ATOM 867 N N . ILE A 1 112 ? 10.365 -1.242 -6.925 1.00 86.19 112 ILE A N 1
ATOM 868 C CA . ILE A 1 112 ? 9.527 -2.306 -6.339 1.00 86.19 112 ILE A CA 1
ATOM 869 C C . ILE A 1 112 ? 10.273 -2.960 -5.173 1.00 86.19 112 ILE A C 1
ATOM 871 O O . ILE A 1 112 ? 9.714 -3.129 -4.089 1.00 86.19 112 ILE A O 1
ATOM 875 N N . LEU A 1 113 ? 11.556 -3.278 -5.366 1.00 88.19 113 LEU A N 1
ATOM 876 C CA . LEU A 1 113 ? 12.393 -3.875 -4.323 1.00 88.19 113 LEU A CA 1
ATOM 877 C C . LEU A 1 113 ? 12.556 -2.932 -3.124 1.00 88.19 113 LEU A C 1
ATOM 879 O O . LEU A 1 113 ? 12.370 -3.351 -1.979 1.00 88.19 113 LEU A O 1
ATOM 883 N N . LEU A 1 114 ? 12.834 -1.651 -3.382 1.00 85.62 114 LEU A N 1
ATOM 884 C CA . LEU A 1 114 ? 12.941 -0.622 -2.350 1.00 85.62 114 LEU A CA 1
ATOM 885 C C . LEU A 1 114 ? 11.615 -0.436 -1.601 1.00 85.62 114 LEU A C 1
ATOM 887 O O . LEU A 1 114 ? 11.605 -0.385 -0.371 1.00 85.62 114 LEU A O 1
ATOM 891 N N . HIS A 1 115 ? 10.492 -0.392 -2.320 1.00 81.19 115 HIS A N 1
ATOM 892 C CA . HIS A 1 115 ? 9.163 -0.312 -1.725 1.00 81.19 115 HIS A CA 1
ATOM 893 C C . HIS A 1 115 ? 8.902 -1.497 -0.791 1.00 81.19 115 HIS A C 1
ATOM 895 O O . HIS A 1 115 ? 8.491 -1.292 0.350 1.00 81.19 115 HIS A O 1
ATOM 901 N N . TYR A 1 116 ? 9.174 -2.726 -1.237 1.00 84.25 116 TYR A N 1
ATOM 902 C CA . TYR A 1 116 ? 8.999 -3.924 -0.415 1.00 84.25 116 TYR A CA 1
ATOM 903 C C . TYR A 1 116 ? 9.898 -3.905 0.821 1.00 84.25 116 TYR A C 1
ATOM 905 O O . TYR A 1 116 ? 9.419 -4.188 1.919 1.00 84.25 116 TYR A O 1
ATOM 913 N N . LEU A 1 117 ? 11.164 -3.511 0.680 1.00 86.44 117 LEU A N 1
ATOM 914 C CA . LEU A 1 117 ? 12.092 -3.368 1.802 1.00 86.44 117 LEU A CA 1
ATOM 915 C C . LEU A 1 117 ? 11.557 -2.377 2.846 1.00 86.44 117 LEU A C 1
ATOM 917 O O . LEU A 1 117 ? 11.465 -2.701 4.033 1.00 86.44 117 LEU A O 1
ATOM 921 N N . ILE A 1 118 ? 11.136 -1.189 2.408 1.00 82.38 118 ILE A N 1
ATOM 922 C CA . ILE A 1 118 ? 10.612 -0.158 3.305 1.00 82.38 118 ILE A CA 1
ATOM 923 C C . ILE A 1 118 ? 9.281 -0.607 3.923 1.00 82.38 118 ILE A C 1
ATOM 925 O O . ILE A 1 118 ? 9.115 -0.558 5.138 1.00 82.38 118 ILE A O 1
ATOM 929 N N . ALA A 1 119 ? 8.330 -1.088 3.123 1.00 79.06 119 ALA A N 1
ATOM 930 C CA . ALA A 1 119 ? 6.972 -1.385 3.576 1.00 79.06 119 ALA A CA 1
ATOM 931 C C . ALA A 1 119 ? 6.854 -2.687 4.387 1.00 79.06 119 ALA A C 1
ATOM 933 O O . ALA A 1 119 ? 5.971 -2.797 5.247 1.00 79.06 119 ALA A O 1
ATOM 934 N N . LYS A 1 120 ? 7.700 -3.688 4.111 1.00 79.31 120 LYS A N 1
ATOM 935 C CA . LYS A 1 120 ? 7.630 -5.027 4.723 1.00 79.31 120 LYS A CA 1
ATOM 936 C C . LYS A 1 120 ? 8.715 -5.293 5.763 1.00 79.31 120 LYS A C 1
ATOM 938 O O . LYS A 1 120 ? 8.510 -6.200 6.563 1.00 79.31 120 LYS A O 1
ATOM 943 N N . ILE A 1 121 ? 9.814 -4.533 5.787 1.00 80.81 121 ILE A N 1
ATOM 944 C CA . ILE A 1 121 ? 10.891 -4.711 6.778 1.00 80.81 121 ILE A CA 1
ATOM 945 C C . ILE A 1 121 ? 11.023 -3.471 7.661 1.00 80.81 121 ILE A C 1
ATOM 947 O O . ILE A 1 121 ? 10.755 -3.546 8.860 1.00 80.81 121 ILE A O 1
ATOM 951 N N . VAL A 1 122 ? 11.362 -2.318 7.078 1.00 79.75 122 VAL A N 1
ATOM 952 C CA . VAL A 1 122 ? 11.615 -1.085 7.848 1.00 79.75 122 VAL A CA 1
ATOM 953 C C . VAL A 1 122 ? 10.353 -0.617 8.580 1.00 79.75 122 VAL A C 1
ATOM 955 O O . VAL A 1 122 ? 10.398 -0.307 9.767 1.00 79.75 122 VAL A O 1
ATOM 958 N N . GLY A 1 123 ? 9.204 -0.630 7.905 1.00 74.50 123 GLY A N 1
ATOM 959 C CA . GLY A 1 123 ? 7.914 -0.223 8.460 1.00 74.50 123 GLY A CA 1
ATOM 960 C C . GLY A 1 123 ? 7.523 -1.017 9.713 1.00 74.50 123 GLY A C 1
ATOM 961 O O . GLY A 1 123 ? 7.306 -0.407 10.760 1.00 74.50 123 GLY A O 1
ATOM 962 N N . PRO A 1 124 ? 7.466 -2.363 9.665 1.00 76.38 124 PRO A N 1
ATOM 963 C CA . PRO A 1 124 ? 7.216 -3.177 10.854 1.00 76.38 124 PRO A CA 1
ATOM 964 C C . PRO A 1 124 ? 8.204 -2.958 11.997 1.00 76.38 124 PRO A C 1
ATOM 966 O O . PRO A 1 124 ? 7.774 -2.965 13.147 1.00 76.38 124 PRO A O 1
ATOM 969 N N . LEU A 1 125 ? 9.490 -2.750 11.702 1.00 79.12 125 LEU A N 1
ATOM 970 C CA . LEU A 1 125 ? 10.509 -2.507 12.727 1.00 79.12 125 LEU A CA 1
ATOM 971 C C . LEU A 1 125 ? 10.282 -1.178 13.462 1.00 79.12 125 LEU A C 1
ATOM 973 O O . LEU A 1 125 ? 10.435 -1.128 14.677 1.00 79.12 125 LEU A O 1
ATOM 977 N N . LEU A 1 126 ? 9.876 -0.122 12.750 1.00 71.38 126 LEU A N 1
ATOM 978 C CA . LEU A 1 126 ? 9.642 1.202 13.342 1.00 71.38 126 LEU A CA 1
ATOM 979 C C . LEU A 1 126 ? 8.273 1.327 14.021 1.00 71.38 126 LEU A C 1
ATOM 981 O O . LEU A 1 126 ? 8.157 1.941 15.078 1.00 71.38 126 LEU A O 1
ATOM 985 N N . PHE A 1 127 ? 7.226 0.759 13.419 1.00 67.94 127 PHE A N 1
ATOM 986 C CA . PHE A 1 127 ? 5.839 0.974 13.848 1.00 67.94 127 PHE A CA 1
ATOM 987 C C . PHE A 1 127 ? 5.219 -0.240 14.556 1.00 67.94 127 PHE A C 1
ATOM 989 O O . PHE A 1 127 ? 4.047 -0.207 14.938 1.00 67.94 127 PHE A O 1
ATOM 996 N N . GLY A 1 128 ? 5.964 -1.343 14.691 1.00 67.50 128 GLY A N 1
ATOM 997 C CA . GLY A 1 128 ? 5.500 -2.597 15.297 1.00 67.50 128 GLY A CA 1
ATOM 998 C C . GLY A 1 128 ? 4.381 -3.299 14.518 1.00 67.50 128 GLY A C 1
ATOM 999 O O . GLY A 1 128 ? 3.783 -4.252 15.018 1.00 67.50 128 GLY A O 1
ATOM 1000 N N . ARG A 1 129 ? 4.040 -2.816 13.313 1.00 64.12 129 ARG A N 1
ATOM 1001 C CA . ARG A 1 129 ? 2.959 -3.325 12.455 1.00 64.12 129 ARG A CA 1
ATOM 1002 C C . ARG A 1 129 ? 3.268 -3.096 10.976 1.00 64.12 129 ARG A C 1
ATOM 1004 O O . ARG A 1 129 ? 3.936 -2.137 10.609 1.00 64.12 129 ARG A O 1
ATOM 1011 N N . ILE A 1 130 ? 2.733 -3.965 10.118 1.00 62.66 130 ILE A N 1
ATOM 1012 C CA . ILE A 1 130 ? 2.908 -3.887 8.660 1.00 62.66 130 ILE A CA 1
ATOM 1013 C C . ILE A 1 130 ? 2.144 -2.684 8.102 1.00 62.66 130 ILE A C 1
ATOM 1015 O O . ILE A 1 130 ? 0.996 -2.458 8.482 1.00 62.66 130 ILE A O 1
ATOM 1019 N N . TRP A 1 131 ? 2.755 -1.954 7.163 1.00 62.62 131 TRP A N 1
ATOM 1020 C CA . TRP A 1 131 ? 2.165 -0.779 6.505 1.00 62.62 131 TRP A CA 1
ATOM 1021 C C . TRP A 1 131 ? 0.791 -1.095 5.882 1.00 62.62 131 TRP A C 1
ATOM 1023 O O . TRP A 1 131 ? -0.189 -0.379 6.081 1.00 62.62 131 TRP A O 1
ATOM 1033 N N . CYS A 1 132 ? 0.671 -2.279 5.273 1.00 62.06 132 CYS A N 1
ATOM 1034 C CA . CYS A 1 132 ? -0.586 -2.807 4.736 1.00 62.06 132 CYS A CA 1
ATOM 1035 C C . CYS A 1 132 ? -1.687 -3.053 5.790 1.00 62.06 132 CYS A C 1
ATOM 1037 O O . CYS A 1 132 ? -2.846 -3.200 5.419 1.00 62.06 132 CYS A O 1
ATOM 1039 N N . GLY A 1 133 ? -1.355 -3.120 7.083 1.00 54.12 133 GLY A N 1
ATOM 1040 C CA . GLY A 1 133 ? -2.311 -3.320 8.177 1.00 54.12 133 GLY A CA 1
ATOM 1041 C C . GLY A 1 133 ? -3.036 -2.047 8.626 1.00 54.12 133 GLY A C 1
ATOM 1042 O O . GLY A 1 133 ? -3.991 -2.149 9.393 1.00 54.12 133 GLY A O 1
ATOM 1043 N N . TRP A 1 134 ? -2.598 -0.871 8.163 1.00 56.22 134 TRP A N 1
ATOM 1044 C CA . TRP A 1 134 ? -3.164 0.428 8.548 1.00 56.22 134 TRP A CA 1
ATOM 1045 C C . TRP A 1 134 ? -3.860 1.168 7.414 1.00 56.22 134 TRP A C 1
ATOM 1047 O O . TRP A 1 134 ? -4.778 1.923 7.704 1.00 56.22 134 TRP A O 1
ATOM 1057 N N . ALA A 1 135 ? -3.412 0.989 6.167 1.00 63.16 135 ALA A N 1
ATOM 1058 C CA . ALA A 1 135 ? 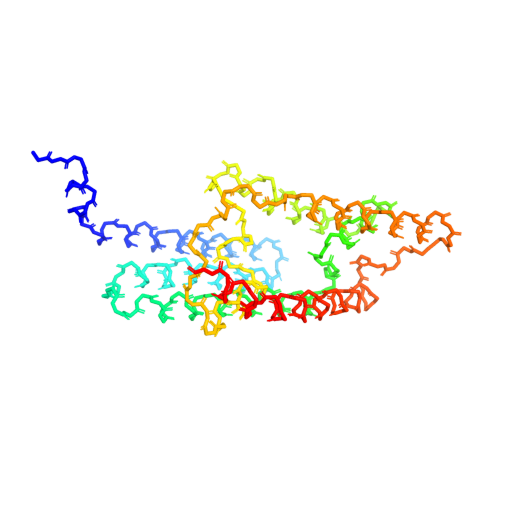-4.025 1.571 4.975 1.00 63.16 135 ALA A CA 1
ATOM 1059 C C . ALA A 1 135 ? -3.342 1.039 3.708 1.00 63.16 135 ALA A C 1
ATOM 1061 O O . ALA A 1 135 ? -2.304 1.537 3.281 1.00 63.16 135 ALA A O 1
ATOM 1062 N N . CYS A 1 136 ? -3.925 0.015 3.093 1.00 81.12 136 CYS A N 1
ATOM 1063 C CA . CYS A 1 136 ? -3.576 -0.392 1.733 1.00 81.12 136 CYS A CA 1
ATOM 1064 C C . CYS A 1 136 ? -4.831 -0.430 0.866 1.00 81.12 136 CYS A C 1
ATOM 1066 O O . CYS A 1 136 ? -5.947 -0.468 1.389 1.00 81.12 136 CYS A O 1
ATOM 1068 N N . TRP A 1 137 ? -4.646 -0.477 -0.453 1.00 86.38 137 TRP A N 1
ATOM 1069 C CA . TRP A 1 137 ? -5.746 -0.655 -1.403 1.00 86.38 137 TRP A CA 1
ATOM 1070 C C . TRP A 1 137 ? -6.603 -1.890 -1.071 1.00 86.38 137 TRP A C 1
ATOM 1072 O O . TRP A 1 137 ? -7.822 -1.822 -1.174 1.00 86.38 137 TRP A O 1
ATOM 1082 N N . PHE A 1 138 ? -6.006 -2.973 -0.551 1.00 87.00 138 PHE A N 1
ATOM 1083 C CA . PHE A 1 138 ? -6.771 -4.137 -0.093 1.00 87.00 138 PHE A CA 1
ATOM 1084 C C . PHE A 1 138 ? -7.623 -3.852 1.152 1.00 87.00 138 PHE A C 1
ATOM 1086 O O . PHE A 1 138 ? -8.810 -4.176 1.197 1.00 87.00 138 PHE A O 1
ATOM 1093 N N . GLY A 1 139 ? -7.020 -3.215 2.160 1.00 83.81 139 GLY A N 1
ATOM 1094 C CA . GLY A 1 139 ? -7.687 -2.856 3.410 1.00 83.81 139 GLY A CA 1
ATOM 1095 C C . GLY A 1 139 ? -8.841 -1.879 3.197 1.00 83.81 139 GLY A C 1
ATOM 1096 O O . GLY A 1 139 ? -9.865 -2.011 3.856 1.00 83.81 139 GLY A O 1
ATOM 1097 N N . MET A 1 140 ? -8.717 -0.968 2.228 1.00 89.06 140 MET A N 1
ATOM 1098 C CA . MET A 1 140 ? -9.790 -0.060 1.819 1.00 89.06 140 MET A CA 1
ATOM 1099 C C . MET A 1 140 ? -11.087 -0.805 1.487 1.00 89.06 140 MET A C 1
ATOM 1101 O O . MET A 1 140 ? -12.140 -0.442 2.006 1.00 89.06 140 MET A O 1
ATOM 1105 N N . VAL A 1 141 ? -11.023 -1.834 0.636 1.00 89.00 141 VAL A N 1
ATOM 1106 C CA . VAL A 1 141 ? -12.215 -2.585 0.206 1.00 89.00 141 VAL A CA 1
ATOM 1107 C C . VAL A 1 141 ? -12.763 -3.425 1.355 1.00 89.00 141 VAL A C 1
ATOM 1109 O O . VAL A 1 141 ? -13.966 -3.428 1.607 1.00 89.00 141 VAL A O 1
ATOM 1112 N N . PHE A 1 142 ? -11.891 -4.110 2.094 1.00 86.75 142 PHE A N 1
ATOM 1113 C CA . PHE A 1 142 ? -12.330 -4.987 3.179 1.00 86.75 142 PHE A CA 1
ATOM 1114 C C . PHE A 1 142 ? -12.907 -4.230 4.381 1.00 86.75 142 PHE A C 1
ATOM 1116 O O . PHE A 1 142 ? -13.810 -4.744 5.034 1.00 86.75 142 PHE A O 1
ATOM 1123 N N . GLU A 1 143 ? -12.471 -2.996 4.644 1.00 85.62 143 GLU A N 1
ATOM 1124 C CA . GLU A 1 143 ? -13.039 -2.139 5.696 1.00 85.62 143 GLU A CA 1
ATOM 1125 C C . GLU A 1 143 ? -14.489 -1.705 5.388 1.00 85.62 143 GLU A C 1
ATOM 1127 O O . GLU A 1 143 ? -15.251 -1.374 6.303 1.00 85.62 143 GLU A O 1
ATOM 1132 N N . MET A 1 144 ? -14.891 -1.710 4.110 1.00 86.69 144 MET A N 1
ATOM 1133 C CA . MET A 1 144 ? -16.266 -1.405 3.695 1.00 86.69 144 MET A CA 1
ATOM 1134 C C . MET A 1 144 ? -17.231 -2.578 3.862 1.00 86.69 144 MET A C 1
ATOM 1136 O O . MET A 1 144 ? -18.445 -2.362 3.857 1.00 86.69 144 MET A O 1
ATOM 1140 N N . LEU A 1 145 ? -16.728 -3.808 3.992 1.00 86.81 145 LEU A N 1
ATOM 1141 C CA . LEU A 1 145 ? -17.591 -4.978 4.098 1.00 86.81 145 LEU A CA 1
ATOM 1142 C C . LEU A 1 145 ? -18.436 -4.921 5.388 1.00 86.81 145 LEU A C 1
ATOM 1144 O O . LEU A 1 145 ? -17.950 -4.474 6.433 1.00 86.81 145 LEU A O 1
ATOM 1148 N N . PRO A 1 146 ? -19.691 -5.409 5.366 1.00 84.06 146 PRO A N 1
ATOM 1149 C CA . PRO A 1 146 ? -20.607 -5.360 6.508 1.00 84.06 146 PRO A CA 1
ATOM 1150 C C . PRO A 1 146 ? -20.289 -6.422 7.583 1.00 84.06 146 PRO A C 1
ATOM 1152 O O . PRO A 1 146 ? -21.191 -6.968 8.210 1.00 84.06 146 PRO A O 1
ATOM 1155 N N . TYR A 1 147 ? -19.005 -6.708 7.823 1.00 77.88 147 TYR A N 1
ATOM 1156 C CA . TYR A 1 147 ? -18.522 -7.687 8.801 1.00 77.88 147 TYR A CA 1
ATOM 1157 C C . TYR A 1 147 ? -17.628 -6.972 9.825 1.00 77.88 147 TYR A C 1
ATOM 1159 O O . TYR A 1 147 ? -16.406 -6.941 9.679 1.00 77.88 147 TYR A O 1
ATOM 1167 N N . PRO A 1 148 ? -18.223 -6.341 10.854 1.00 58.88 148 PRO A N 1
ATOM 1168 C CA . PRO A 1 148 ? -17.542 -5.344 11.682 1.00 58.88 148 PRO A CA 1
ATOM 1169 C C . PRO A 1 148 ? -16.427 -5.911 12.572 1.00 58.88 148 PRO A C 1
ATOM 1171 O O . PRO A 1 148 ? -15.612 -5.139 13.072 1.00 58.88 148 PRO A O 1
ATOM 1174 N N . TYR A 1 149 ? -16.365 -7.233 12.770 1.00 59.59 149 TYR A N 1
ATOM 1175 C CA . TYR A 1 149 ? -15.364 -7.865 13.626 1.00 59.59 149 TYR A CA 1
ATOM 1176 C C . TYR A 1 149 ? -15.000 -9.277 13.157 1.00 59.59 149 TYR A C 1
ATOM 1178 O O . TYR A 1 149 ? -15.825 -10.184 13.214 1.00 59.59 149 TYR A O 1
ATOM 1186 N N . SER A 1 150 ? -13.721 -9.512 12.856 1.00 54.50 150 SER A N 1
ATOM 1187 C CA . SER A 1 150 ? -13.105 -10.776 13.265 1.00 54.50 150 SER A CA 1
ATOM 1188 C C . SER A 1 150 ? -12.668 -10.590 14.717 1.00 54.50 150 SER A C 1
ATOM 1190 O O . SER A 1 150 ? -11.816 -9.737 14.986 1.00 54.50 150 SER A O 1
ATOM 1192 N N . ARG A 1 151 ? -13.254 -11.320 15.673 1.00 42.59 151 ARG A N 1
ATOM 1193 C CA . ARG A 1 151 ? -12.758 -11.315 17.057 1.00 42.59 151 ARG A CA 1
ATOM 1194 C C . ARG A 1 151 ? -11.336 -11.875 17.071 1.00 42.59 151 ARG A C 1
ATOM 1196 O O . ARG A 1 151 ? -11.159 -13.082 17.158 1.00 42.59 151 ARG A O 1
ATOM 1203 N N . TYR A 1 152 ? -10.349 -10.980 16.999 1.00 50.06 152 TYR A N 1
ATOM 1204 C CA . TYR A 1 152 ? -8.923 -11.293 17.085 1.00 50.06 152 TYR A CA 1
ATOM 1205 C C . TYR A 1 152 ? -8.419 -12.270 15.998 1.00 50.06 152 TYR A C 1
ATOM 1207 O O . TYR A 1 152 ? -9.184 -12.860 15.235 1.00 50.06 152 TYR A O 1
ATOM 1215 N N . ARG A 1 153 ? -7.094 -12.442 15.897 1.00 54.50 153 ARG A N 1
ATOM 1216 C CA . ARG A 1 153 ? -6.504 -13.598 15.196 1.00 54.50 153 ARG A CA 1
ATOM 1217 C C . ARG A 1 153 ? -7.127 -14.839 15.834 1.00 54.50 153 ARG A C 1
ATOM 1219 O O . ARG A 1 153 ? -6.885 -15.033 17.020 1.00 54.50 153 ARG A O 1
ATOM 1226 N N . LYS A 1 154 ? -7.931 -15.628 15.104 1.00 59.69 154 LYS A N 1
ATOM 1227 C CA . LYS A 1 154 ? -8.466 -16.900 15.622 1.00 59.69 154 LYS A CA 1
ATOM 1228 C C . LYS A 1 154 ? -7.268 -17.721 16.132 1.00 59.69 154 LYS A C 1
ATOM 1230 O O . LYS A 1 154 ? -6.435 -18.102 15.303 1.00 59.69 154 LYS A O 1
ATOM 1235 N N . PRO A 1 155 ? -7.105 -17.922 17.453 1.00 55.12 155 PRO A N 1
ATOM 1236 C CA . PRO A 1 155 ? -5.976 -18.678 17.979 1.00 55.12 155 PRO A CA 1
ATOM 1237 C C . PRO A 1 155 ? -6.032 -20.092 17.395 1.00 55.12 155 PRO A C 1
ATOM 1239 O O . PRO A 1 155 ? -7.091 -20.711 17.406 1.00 55.12 155 PRO A O 1
ATOM 1242 N N . GLY A 1 156 ? -4.930 -20.569 16.814 1.00 64.38 156 GLY A N 1
ATOM 1243 C CA . GLY A 1 156 ? -4.880 -21.880 16.153 1.00 64.38 156 GLY A CA 1
ATOM 1244 C C . GLY A 1 156 ? -5.369 -21.914 14.700 1.00 64.38 156 GLY A C 1
ATOM 1245 O O . GLY A 1 156 ? -5.386 -22.988 14.104 1.00 64.38 156 GLY A O 1
ATOM 1246 N N . ALA A 1 157 ? -5.733 -20.777 14.091 1.00 69.75 157 ALA A N 1
ATOM 1247 C CA . ALA A 1 157 ? -5.968 -20.748 12.650 1.00 69.75 157 ALA A CA 1
ATOM 1248 C C . ALA A 1 157 ? -4.665 -21.071 11.890 1.00 69.75 157 ALA A C 1
ATOM 1250 O O . ALA A 1 157 ? -3.620 -20.495 12.208 1.00 69.75 157 ALA A O 1
ATOM 1251 N N . PRO A 1 158 ? -4.713 -21.957 10.880 1.00 72.25 158 PRO A N 1
ATOM 1252 C CA . PRO A 1 158 ? -3.531 -22.344 10.130 1.00 72.25 158 PRO A CA 1
ATOM 1253 C C . PRO A 1 158 ? -2.898 -21.135 9.436 1.00 72.25 158 PRO A C 1
ATOM 1255 O O . PRO A 1 158 ? -3.535 -20.439 8.648 1.00 72.25 158 PRO A O 1
ATOM 1258 N N . GLU A 1 159 ? -1.617 -20.901 9.711 1.00 78.81 159 GLU A N 1
ATOM 1259 C CA . GLU A 1 159 ? -0.834 -19.820 9.093 1.00 78.81 159 GLU A CA 1
ATOM 1260 C C . GLU A 1 159 ? -0.229 -20.242 7.750 1.00 78.81 159 GLU A C 1
ATOM 1262 O O . GLU A 1 159 ? 0.154 -19.397 6.938 1.00 78.81 159 GLU A O 1
ATOM 1267 N N . TRP A 1 160 ? -0.214 -21.556 7.495 1.00 83.69 160 TRP A N 1
ATOM 1268 C CA . TRP A 1 160 ? 0.344 -22.178 6.299 1.00 83.69 160 TRP A CA 1
ATOM 1269 C C . TRP A 1 160 ? -0.198 -21.631 4.968 1.00 83.69 160 TRP A C 1
ATOM 1271 O O . TRP A 1 160 ? 0.622 -21.513 4.059 1.00 83.69 160 TRP A O 1
ATOM 1281 N N . PRO A 1 161 ? -1.478 -21.208 4.808 1.00 84.44 161 PRO A N 1
ATOM 1282 C CA . PRO A 1 161 ? -1.960 -20.716 3.515 1.00 84.44 161 PRO A CA 1
ATOM 1283 C C . PRO A 1 161 ? -1.186 -19.489 3.024 1.00 84.44 161 PRO A C 1
ATOM 1285 O O . PRO A 1 161 ? -1.007 -19.305 1.824 1.00 84.44 161 PRO A O 1
ATOM 1288 N N . ARG A 1 162 ? -0.668 -18.668 3.948 1.00 83.81 162 ARG A N 1
ATOM 1289 C CA . ARG A 1 162 ? 0.143 -17.486 3.618 1.00 83.81 162 ARG A CA 1
ATOM 1290 C C . ARG A 1 162 ? 1.489 -17.890 3.030 1.00 83.81 162 ARG A C 1
ATOM 1292 O O . ARG A 1 162 ? 1.917 -17.326 2.028 1.00 83.81 162 ARG A O 1
ATOM 1299 N N . TYR A 1 163 ? 2.135 -18.875 3.650 1.00 88.56 163 TYR A N 1
ATOM 1300 C CA . TYR A 1 163 ? 3.417 -19.405 3.195 1.00 88.56 163 TYR A CA 1
ATOM 1301 C C . TYR A 1 163 ? 3.263 -20.211 1.904 1.00 88.56 163 TYR A C 1
ATOM 1303 O O . TYR A 1 163 ? 4.102 -20.091 1.021 1.00 88.56 163 TYR A O 1
ATOM 1311 N N . ALA A 1 164 ? 2.168 -20.962 1.755 1.00 90.50 164 ALA A N 1
ATOM 1312 C CA . ALA A 1 164 ? 1.858 -21.682 0.526 1.00 90.50 164 ALA A CA 1
ATOM 1313 C C . ALA A 1 164 ? 1.593 -20.733 -0.643 1.00 90.50 164 ALA A C 1
ATOM 1315 O O . ALA A 1 164 ? 2.140 -20.952 -1.715 1.00 90.50 164 ALA A O 1
ATOM 1316 N N . PHE A 1 165 ? 0.824 -19.656 -0.442 1.00 90.38 165 PHE A N 1
ATOM 1317 C CA . PHE A 1 165 ? 0.633 -18.638 -1.476 1.00 90.38 165 PHE A CA 1
ATOM 1318 C C . PHE A 1 165 ? 1.959 -17.972 -1.862 1.00 90.38 165 PHE A C 1
ATOM 1320 O O . PHE A 1 165 ? 2.261 -17.849 -3.044 1.00 90.38 165 PHE A O 1
ATOM 1327 N N . LEU A 1 166 ? 2.784 -17.600 -0.876 1.00 91.69 166 LEU A N 1
ATOM 1328 C CA . LEU A 1 166 ? 4.100 -17.012 -1.133 1.00 91.69 166 LEU A CA 1
ATOM 1329 C C . LEU A 1 166 ? 5.012 -17.967 -1.919 1.00 91.69 166 LEU A C 1
ATOM 1331 O O . LEU A 1 166 ? 5.644 -17.551 -2.886 1.00 91.69 166 LEU A O 1
ATOM 1335 N N . ALA A 1 167 ? 5.056 -19.241 -1.525 1.00 94.25 167 ALA A N 1
ATOM 1336 C CA . ALA A 1 167 ? 5.827 -20.269 -2.214 1.00 94.25 167 ALA A CA 1
ATOM 1337 C C . ALA A 1 167 ? 5.293 -20.523 -3.629 1.00 94.25 167 ALA A C 1
ATOM 1339 O O . ALA A 1 167 ? 6.080 -20.601 -4.563 1.00 94.25 167 ALA A O 1
ATOM 1340 N N . ALA A 1 168 ? 3.972 -20.596 -3.809 1.00 94.56 168 ALA A N 1
ATOM 1341 C CA . ALA A 1 168 ? 3.347 -20.761 -5.118 1.00 94.56 168 ALA A CA 1
ATOM 1342 C C . ALA A 1 168 ? 3.650 -19.576 -6.045 1.00 94.56 168 ALA A C 1
ATOM 1344 O O . ALA A 1 168 ? 3.992 -19.791 -7.203 1.00 94.56 168 ALA A O 1
ATOM 1345 N N . SER A 1 169 ? 3.588 -18.346 -5.529 1.00 93.75 169 SER A N 1
ATOM 1346 C CA . SER A 1 169 ? 3.947 -17.125 -6.256 1.00 93.75 169 SER A CA 1
ATOM 1347 C C . SER A 1 169 ? 5.417 -17.151 -6.692 1.00 93.75 169 SER A C 1
ATOM 1349 O O . SER A 1 169 ? 5.715 -16.959 -7.870 1.00 93.75 169 SER A O 1
ATOM 1351 N N . LEU A 1 170 ? 6.336 -17.510 -5.785 1.00 95.38 170 LEU A N 1
ATOM 1352 C CA . LEU A 1 170 ? 7.756 -17.664 -6.112 1.00 95.38 170 LEU A CA 1
ATOM 1353 C C . LEU A 1 170 ? 7.991 -18.753 -7.166 1.00 95.38 170 LEU A C 1
ATOM 1355 O O . LEU A 1 170 ? 8.708 -18.515 -8.132 1.00 95.38 170 LEU A O 1
ATOM 1359 N N . LEU A 1 171 ? 7.395 -19.935 -6.994 1.00 96.56 171 LEU A N 1
ATOM 1360 C CA . LEU A 1 171 ? 7.553 -21.060 -7.919 1.00 96.56 171 LEU A CA 1
ATOM 1361 C C . LEU A 1 171 ? 6.988 -20.738 -9.304 1.00 96.56 171 LEU A C 1
ATOM 1363 O O . LEU A 1 171 ? 7.629 -21.052 -10.303 1.00 96.56 171 LEU A O 1
ATOM 1367 N N . LEU A 1 172 ? 5.826 -20.082 -9.370 1.00 95.19 172 LEU A N 1
ATOM 1368 C CA . LEU A 1 172 ? 5.227 -19.622 -10.619 1.00 95.19 172 LEU A CA 1
ATOM 1369 C C . LEU A 1 172 ? 6.165 -18.657 -11.347 1.00 95.19 172 LEU A C 1
ATOM 1371 O O . LEU A 1 172 ? 6.466 -18.859 -12.522 1.00 95.19 172 LEU A O 1
ATOM 1375 N N . VAL A 1 173 ? 6.653 -17.628 -10.653 1.00 96.00 173 VAL A N 1
ATOM 1376 C CA . VAL A 1 173 ? 7.546 -16.630 -11.253 1.00 96.00 173 VAL A CA 1
ATOM 1377 C C . VAL A 1 173 ? 8.879 -17.257 -11.658 1.00 96.00 173 VAL A C 1
ATOM 1379 O O . VAL A 1 173 ? 9.348 -17.014 -12.766 1.00 96.00 173 VAL A O 1
ATOM 1382 N N . ALA A 1 174 ? 9.461 -18.119 -10.824 1.00 95.94 174 ALA A N 1
ATOM 1383 C CA . ALA A 1 174 ? 10.686 -18.843 -11.152 1.00 95.94 174 ALA A CA 1
ATOM 1384 C C . ALA A 1 174 ? 10.505 -19.737 -12.391 1.00 95.94 174 ALA A C 1
ATOM 1386 O O . ALA A 1 174 ? 11.364 -19.738 -13.270 1.00 95.94 174 ALA A O 1
ATOM 1387 N N . ALA A 1 175 ? 9.380 -20.448 -12.512 1.00 96.25 175 ALA A N 1
ATOM 1388 C CA . ALA A 1 175 ? 9.073 -21.256 -13.689 1.00 96.25 175 ALA A CA 1
ATOM 1389 C C . ALA A 1 175 ? 8.911 -20.401 -14.956 1.00 96.25 175 ALA A C 1
ATOM 1391 O O . ALA A 1 175 ? 9.389 -20.787 -16.020 1.00 96.25 175 ALA A O 1
ATOM 1392 N N . LEU A 1 176 ? 8.288 -19.224 -14.857 1.00 95.69 176 LEU A N 1
ATOM 1393 C CA . LEU A 1 176 ? 8.141 -18.305 -15.988 1.00 95.69 176 LEU A CA 1
ATOM 1394 C C . LEU A 1 176 ? 9.485 -17.705 -16.423 1.00 95.69 176 LEU A C 1
ATOM 1396 O O . LEU A 1 176 ? 9.789 -17.679 -17.616 1.00 95.69 176 LEU A O 1
ATOM 1400 N N . VAL A 1 177 ? 10.307 -17.270 -15.467 1.00 95.12 177 VAL A N 1
ATOM 1401 C CA . VAL A 1 177 ? 11.614 -16.657 -15.740 1.00 95.12 177 VAL A CA 1
ATOM 1402 C C . VAL A 1 177 ? 12.602 -17.693 -16.275 1.00 95.12 177 VAL A C 1
ATOM 1404 O O . VAL A 1 177 ? 13.181 -17.484 -17.336 1.00 95.12 177 VAL A O 1
ATOM 1407 N N . TYR A 1 178 ? 12.783 -18.822 -15.588 1.00 95.31 178 TYR A N 1
ATOM 1408 C CA . TYR A 1 178 ? 13.797 -19.816 -15.958 1.00 95.31 178 TYR A CA 1
ATOM 1409 C C . TYR A 1 178 ? 13.314 -20.836 -16.993 1.00 95.31 178 TYR A C 1
ATOM 1411 O O . TYR A 1 178 ? 14.131 -21.380 -17.728 1.00 95.31 178 TYR A O 1
ATOM 1419 N N . GLY A 1 179 ? 12.008 -21.109 -17.063 1.00 94.81 179 GLY A N 1
ATOM 1420 C CA . GLY A 1 179 ? 11.447 -22.091 -17.993 1.00 94.81 179 GLY A CA 1
ATOM 1421 C C . GLY A 1 179 ? 11.192 -21.538 -19.393 1.00 94.81 179 GLY A C 1
ATOM 1422 O O . GLY A 1 179 ? 11.430 -22.243 -20.370 1.00 94.81 179 GLY A O 1
ATOM 1423 N N . ILE A 1 180 ? 10.719 -20.290 -19.505 1.00 94.00 180 ILE A N 1
ATOM 1424 C CA . ILE A 1 180 ? 10.371 -19.674 -20.801 1.00 94.00 180 ILE A CA 1
ATOM 1425 C C . ILE A 1 180 ? 10.972 -18.275 -21.014 1.00 94.00 180 ILE A C 1
ATOM 1427 O O . ILE A 1 180 ? 10.675 -17.637 -22.021 1.00 94.00 180 ILE A O 1
ATOM 1431 N N . GLY A 1 181 ? 11.804 -17.775 -20.094 1.00 91.81 181 GLY A N 1
ATOM 1432 C CA . GLY A 1 181 ? 12.463 -16.471 -20.239 1.00 91.81 181 GLY A CA 1
ATOM 1433 C C . GLY A 1 181 ? 11.542 -15.262 -20.042 1.00 91.81 181 GLY A C 1
ATOM 1434 O O . GLY A 1 181 ? 11.880 -14.161 -20.472 1.00 91.81 181 GLY A O 1
ATOM 1435 N N . TYR A 1 182 ? 10.368 -15.429 -19.427 1.00 93.31 182 TYR A N 1
ATOM 1436 C CA . TYR A 1 182 ? 9.407 -14.339 -19.258 1.00 93.31 182 TYR A CA 1
ATOM 1437 C C . TYR A 1 182 ? 9.765 -13.449 -18.060 1.00 93.31 182 TYR A C 1
ATOM 1439 O O . TYR A 1 182 ? 9.678 -13.876 -16.912 1.00 93.31 182 TYR A O 1
ATOM 1447 N N . THR A 1 183 ? 10.108 -12.184 -18.321 1.00 89.94 183 THR A N 1
ATOM 1448 C CA . THR A 1 183 ? 10.530 -11.203 -17.297 1.00 89.94 183 THR A CA 1
ATOM 1449 C C . THR A 1 183 ? 9.606 -9.986 -17.176 1.00 89.94 183 THR A C 1
ATOM 1451 O O . THR A 1 183 ? 9.769 -9.164 -16.279 1.00 89.94 183 THR A O 1
ATOM 1454 N N . GLY A 1 184 ? 8.590 -9.870 -18.036 1.00 87.88 184 GLY A N 1
ATOM 1455 C CA . GLY A 1 184 ? 7.734 -8.681 -18.135 1.00 87.88 184 GLY A CA 1
ATOM 1456 C C . GLY A 1 184 ? 6.725 -8.481 -16.996 1.00 87.88 184 GLY A C 1
ATOM 1457 O O . GLY A 1 184 ? 5.933 -7.545 -17.052 1.00 87.88 184 GLY A O 1
ATOM 1458 N N . GLY A 1 185 ? 6.696 -9.339 -15.976 1.00 89.38 185 GLY A N 1
ATOM 1459 C CA . GLY A 1 185 ? 5.669 -9.297 -14.929 1.00 89.38 185 GLY A CA 1
ATOM 1460 C C . GLY A 1 185 ? 5.891 -8.263 -13.815 1.00 89.38 185 GLY A C 1
ATOM 1461 O O . GLY A 1 185 ? 5.015 -8.113 -12.962 1.00 89.38 185 GLY A O 1
ATOM 1462 N N . ALA A 1 186 ? 7.028 -7.553 -13.801 1.00 89.06 186 ALA A N 1
ATOM 1463 C CA . ALA A 1 186 ? 7.341 -6.568 -12.758 1.00 89.06 186 ALA A CA 1
ATOM 1464 C C . ALA A 1 186 ? 6.895 -5.144 -13.098 1.00 89.06 186 ALA A C 1
ATOM 1466 O O . ALA A 1 186 ? 6.293 -4.503 -12.255 1.00 89.06 186 ALA A O 1
ATOM 1467 N N . VAL A 1 187 ? 7.188 -4.633 -14.296 1.00 89.50 187 VAL A N 1
ATOM 1468 C CA . VAL A 1 187 ? 7.007 -3.215 -14.684 1.00 89.50 187 VAL A CA 1
ATOM 1469 C C . VAL A 1 187 ? 6.260 -3.104 -16.013 1.00 89.50 187 VAL A C 1
ATOM 1471 O O . VAL A 1 187 ? 5.992 -4.123 -16.658 1.00 89.50 187 VAL A O 1
ATOM 1474 N N . GLY A 1 188 ? 5.905 -1.894 -16.444 1.00 87.94 188 GLY A N 1
ATOM 1475 C CA . GLY A 1 188 ? 5.237 -1.715 -17.727 1.00 87.94 188 GLY A CA 1
ATOM 1476 C C . GLY A 1 188 ? 3.759 -2.096 -17.700 1.00 87.94 188 GLY A C 1
ATOM 1477 O O . GLY A 1 188 ? 3.183 -2.523 -16.693 1.00 87.94 188 GLY A O 1
ATOM 1478 N N . ARG A 1 189 ? 3.150 -2.049 -18.889 1.00 88.06 189 ARG A N 1
ATOM 1479 C CA . ARG A 1 189 ? 1.768 -2.504 -19.122 1.00 88.06 189 ARG A CA 1
ATOM 1480 C C . ARG A 1 189 ? 1.546 -3.946 -18.670 1.00 88.06 189 ARG A C 1
ATOM 1482 O O . ARG A 1 189 ? 0.512 -4.252 -18.087 1.00 88.06 189 ARG A O 1
ATOM 1489 N N . THR A 1 190 ? 2.515 -4.824 -18.918 1.00 90.12 190 THR A N 1
ATOM 1490 C CA . THR A 1 190 ? 2.458 -6.228 -18.501 1.00 90.12 190 THR A CA 1
ATOM 1491 C C . THR A 1 190 ? 2.472 -6.354 -16.978 1.00 90.12 190 THR A C 1
ATOM 1493 O O . THR A 1 190 ? 1.612 -7.043 -16.430 1.00 90.12 190 THR A O 1
ATOM 1496 N N . GLY A 1 191 ? 3.335 -5.620 -16.269 1.00 90.44 191 GLY A N 1
ATOM 1497 C CA . GLY A 1 191 ? 3.297 -5.544 -14.806 1.00 90.44 191 GLY A CA 1
ATOM 1498 C C . GLY A 1 191 ? 1.937 -5.077 -14.278 1.00 90.44 191 GLY A C 1
ATOM 1499 O O . GLY A 1 191 ? 1.364 -5.713 -13.395 1.00 90.44 191 GLY A O 1
ATOM 1500 N N . VAL A 1 192 ? 1.347 -4.039 -14.879 1.00 89.38 192 VAL A N 1
ATOM 1501 C CA . VAL A 1 192 ? 0.003 -3.562 -14.504 1.00 89.38 192 VAL A CA 1
ATOM 1502 C C . VAL A 1 192 ? -1.073 -4.629 -14.745 1.00 89.38 192 VAL A C 1
ATOM 1504 O O . VAL A 1 192 ? -1.960 -4.797 -13.909 1.00 89.38 192 VAL A O 1
ATOM 1507 N N . THR A 1 193 ? -1.002 -5.405 -15.832 1.00 90.19 193 THR A N 1
ATOM 1508 C CA . THR A 1 193 ? -1.958 -6.509 -16.054 1.00 90.19 193 THR A CA 1
ATOM 1509 C C . THR A 1 193 ? -1.842 -7.609 -14.998 1.00 90.19 193 THR A C 1
ATOM 1511 O O . THR A 1 193 ? -2.866 -8.074 -14.498 1.00 90.19 193 THR A O 1
ATOM 1514 N N . TRP A 1 194 ? -0.618 -7.971 -14.596 1.00 92.44 194 TRP A N 1
ATOM 1515 C CA . TRP A 1 194 ? -0.382 -8.903 -13.490 1.00 92.44 194 TR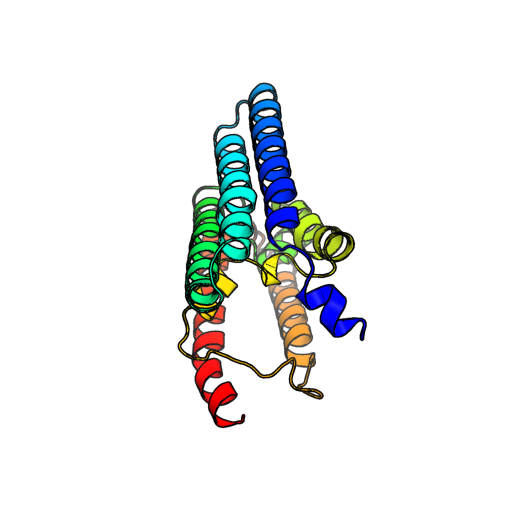P A CA 1
ATOM 1516 C C . TRP A 1 194 ? -0.938 -8.360 -12.173 1.00 92.44 194 TRP A C 1
ATOM 1518 O O . TRP A 1 194 ? -1.634 -9.076 -11.455 1.00 92.44 194 TRP A O 1
ATOM 1528 N N . PHE A 1 195 ? -0.695 -7.078 -11.896 1.00 90.69 195 PHE A N 1
ATOM 1529 C CA . PHE A 1 195 ? -1.214 -6.392 -10.719 1.00 90.69 195 PHE A CA 1
ATOM 1530 C C . PHE A 1 195 ? -2.747 -6.419 -10.671 1.00 90.69 195 PHE A C 1
ATOM 1532 O O . PHE A 1 195 ? -3.332 -6.800 -9.657 1.00 90.69 195 PHE A O 1
ATOM 1539 N N . LEU A 1 196 ? -3.418 -6.067 -11.770 1.00 90.81 196 LEU A N 1
ATOM 1540 C CA . LEU A 1 196 ? -4.880 -6.088 -11.859 1.00 90.81 196 LEU A CA 1
ATOM 1541 C C . LEU A 1 196 ? -5.447 -7.499 -11.685 1.00 90.81 196 LEU A C 1
ATOM 1543 O O . LEU A 1 196 ? -6.403 -7.679 -10.928 1.00 90.81 196 LEU A O 1
ATOM 1547 N N . GLY A 1 197 ? -4.846 -8.495 -12.341 1.00 92.19 197 GLY A N 1
ATOM 1548 C CA . GLY A 1 197 ? -5.263 -9.893 -12.237 1.00 92.19 197 GLY A CA 1
ATOM 1549 C C . GLY A 1 197 ? -5.142 -10.426 -10.810 1.00 92.19 197 GLY A C 1
ATOM 1550 O O . GLY A 1 197 ? -6.120 -10.924 -10.250 1.00 92.19 197 GLY A O 1
ATOM 1551 N N . GLY A 1 198 ? -3.978 -10.250 -10.181 1.00 90.62 198 GLY A N 1
ATOM 1552 C CA . GLY A 1 198 ? -3.763 -10.667 -8.795 1.00 90.62 198 GLY A CA 1
ATOM 1553 C C . GLY A 1 198 ? -4.655 -9.911 -7.808 1.00 90.62 198 GLY A C 1
ATOM 1554 O O . GLY A 1 198 ? -5.214 -10.512 -6.890 1.00 90.62 198 GLY A O 1
ATOM 1555 N N . MET A 1 199 ? -4.901 -8.618 -8.045 1.00 91.31 199 MET A N 1
ATOM 1556 C CA . MET A 1 199 ? -5.809 -7.817 -7.221 1.00 91.31 199 MET A CA 1
ATOM 1557 C C . MET A 1 199 ? -7.251 -8.332 -7.312 1.00 91.31 199 MET A C 1
ATOM 1559 O O . MET A 1 199 ? -7.913 -8.477 -6.284 1.00 91.31 199 MET A O 1
ATOM 1563 N N . ALA A 1 200 ? -7.731 -8.639 -8.520 1.00 92.50 200 ALA A N 1
ATOM 1564 C CA . ALA A 1 200 ? -9.067 -9.185 -8.737 1.00 92.50 200 ALA A CA 1
ATOM 1565 C C . ALA A 1 200 ? -9.240 -10.540 -8.037 1.00 92.50 200 ALA A C 1
ATOM 1567 O O . ALA A 1 200 ? -10.200 -10.722 -7.287 1.00 92.50 200 ALA A O 1
ATOM 1568 N N . ILE A 1 201 ? -8.282 -11.460 -8.208 1.00 91.88 201 ILE A N 1
ATOM 1569 C CA . ILE A 1 201 ? -8.291 -12.773 -7.542 1.00 91.88 201 ILE A CA 1
ATOM 1570 C C . ILE A 1 201 ? -8.325 -12.602 -6.023 1.00 91.88 201 ILE A C 1
ATOM 1572 O O . ILE A 1 201 ? -9.114 -13.256 -5.333 1.00 91.88 201 ILE A O 1
ATOM 1576 N N . TYR A 1 202 ? -7.504 -11.695 -5.494 1.00 89.38 202 TYR A N 1
ATOM 1577 C CA . TYR A 1 202 ? -7.435 -11.438 -4.064 1.00 89.38 202 TYR A CA 1
ATOM 1578 C C . TYR A 1 202 ? -8.747 -10.866 -3.515 1.00 89.38 202 TYR A C 1
ATOM 1580 O O . TYR A 1 202 ? -9.227 -11.330 -2.480 1.00 89.38 202 TYR A O 1
ATOM 1588 N N . TYR A 1 203 ? -9.371 -9.909 -4.208 1.00 90.69 203 TYR A N 1
ATOM 1589 C CA . TYR A 1 203 ? -10.672 -9.377 -3.798 1.00 90.69 203 TYR A CA 1
ATOM 1590 C C . TYR A 1 203 ? -11.775 -10.427 -3.851 1.00 90.69 203 TYR A C 1
ATOM 1592 O O . TYR A 1 203 ? -12.517 -10.553 -2.881 1.00 90.69 203 TYR A O 1
ATOM 1600 N N . ILE A 1 204 ? -11.862 -11.214 -4.926 1.00 92.12 204 ILE A N 1
ATOM 1601 C CA . ILE A 1 204 ? -12.864 -12.282 -5.056 1.00 92.12 204 ILE A CA 1
ATOM 1602 C C . ILE A 1 204 ? -12.712 -13.293 -3.914 1.00 92.12 204 ILE A C 1
ATOM 1604 O O . ILE A 1 204 ? -13.688 -13.640 -3.245 1.00 92.12 204 ILE A O 1
ATOM 1608 N N . THR A 1 205 ? -11.479 -13.718 -3.636 1.00 88.56 205 THR A N 1
ATOM 1609 C CA . THR A 1 205 ? -11.182 -14.661 -2.550 1.00 88.56 205 THR A CA 1
ATOM 1610 C C . THR A 1 205 ? -11.524 -14.057 -1.185 1.00 88.56 205 THR A C 1
ATOM 1612 O O . THR A 1 205 ? -12.243 -14.662 -0.397 1.00 88.56 205 THR A O 1
ATOM 1615 N N . GLY A 1 206 ? -11.077 -12.832 -0.900 1.00 85.50 206 GLY A N 1
ATOM 1616 C CA . GLY A 1 206 ? -11.330 -12.180 0.387 1.00 85.50 206 GLY A CA 1
ATOM 1617 C C . GLY A 1 206 ? -12.813 -11.909 0.650 1.00 85.50 206 GLY A C 1
ATOM 1618 O O . GLY A 1 206 ? -13.301 -12.174 1.748 1.00 85.50 206 GLY A O 1
ATOM 1619 N N . ILE A 1 207 ? -13.548 -11.436 -0.360 1.00 88.75 207 ILE A N 1
ATOM 1620 C CA . ILE A 1 207 ? -14.986 -11.158 -0.256 1.00 88.75 207 ILE A CA 1
ATOM 1621 C C . ILE A 1 207 ? -15.776 -12.460 -0.086 1.00 88.75 207 ILE A C 1
ATOM 1623 O O . ILE A 1 207 ? -16.659 -12.517 0.765 1.00 88.75 207 ILE A O 1
ATOM 1627 N N . SER A 1 208 ? -15.443 -13.522 -0.828 1.00 87.12 208 SER A N 1
ATOM 1628 C CA . SER A 1 208 ? -16.129 -14.821 -0.706 1.00 87.12 208 SER A CA 1
ATOM 1629 C C . SER A 1 208 ? -15.892 -15.512 0.642 1.00 87.12 208 SER A C 1
ATOM 1631 O O . SER A 1 208 ? -16.788 -16.184 1.151 1.00 87.12 208 SER A O 1
ATOM 1633 N N . MET A 1 209 ? -14.728 -15.311 1.269 1.00 81.19 209 MET A N 1
ATOM 1634 C CA . MET A 1 209 ? -14.422 -15.856 2.599 1.00 81.19 209 MET A CA 1
ATOM 1635 C C . MET A 1 209 ? -15.034 -15.055 3.758 1.00 81.19 209 MET A C 1
ATOM 1637 O O . MET A 1 209 ? -15.119 -15.564 4.883 1.00 81.19 209 MET A O 1
ATOM 1641 N N . ALA A 1 210 ? -15.447 -13.808 3.521 1.00 79.88 210 ALA A N 1
ATOM 1642 C CA . ALA A 1 210 ? -15.937 -12.924 4.574 1.00 79.88 210 ALA A CA 1
ATOM 1643 C C . ALA A 1 210 ? -17.242 -13.419 5.247 1.00 79.88 210 ALA A C 1
ATOM 1645 O O . ALA A 1 210 ? -17.266 -13.465 6.481 1.00 79.88 210 ALA A O 1
ATOM 1646 N N . PRO A 1 211 ? -18.278 -13.893 4.515 1.00 78.56 211 PRO A N 1
ATOM 1647 C CA . PRO A 1 211 ? -19.476 -14.476 5.124 1.00 78.56 211 PRO A CA 1
ATOM 1648 C C . PRO A 1 211 ? -19.177 -15.727 5.960 1.00 78.56 211 PRO A C 1
ATOM 1650 O O . PRO A 1 211 ? -19.640 -15.833 7.091 1.00 78.56 211 PRO A O 1
ATOM 1653 N N . VAL A 1 212 ? -18.353 -16.642 5.433 1.00 70.44 212 VAL A N 1
ATOM 1654 C CA . VAL A 1 212 ? -17.987 -17.912 6.095 1.00 70.44 212 VAL A CA 1
ATOM 1655 C C . VAL A 1 212 ? -17.277 -17.648 7.421 1.00 70.44 212 VAL A C 1
ATOM 1657 O O . VAL A 1 212 ? -17.520 -18.297 8.437 1.00 70.44 212 VAL A O 1
ATOM 1660 N N . SER A 1 213 ? -16.403 -16.645 7.433 1.00 62.16 213 SER A N 1
ATOM 1661 C CA . SER A 1 213 ? -15.680 -16.253 8.639 1.00 62.16 213 SER A CA 1
ATOM 1662 C C . SER A 1 213 ? -16.609 -15.683 9.715 1.00 62.16 213 SER A C 1
ATOM 1664 O O . SER A 1 213 ? -16.326 -15.872 10.899 1.00 62.16 213 SER A O 1
ATOM 1666 N N . TYR A 1 214 ? -17.701 -15.023 9.312 1.00 61.62 214 TYR A N 1
ATOM 1667 C CA . TYR A 1 214 ? -18.713 -14.456 10.203 1.00 61.62 214 TYR A CA 1
ATOM 1668 C C . TYR A 1 214 ? -19.681 -15.509 10.758 1.00 61.62 214 TYR A C 1
ATOM 1670 O O . TYR A 1 214 ? -20.012 -15.460 11.935 1.00 61.62 214 TYR A O 1
ATOM 1678 N N . THR A 1 215 ? -20.097 -16.492 9.955 1.00 58.31 215 THR A N 1
ATOM 1679 C CA . THR A 1 215 ? -21.024 -17.555 10.392 1.00 58.31 215 THR A CA 1
ATOM 1680 C C . THR A 1 215 ? -20.402 -18.549 11.376 1.00 58.31 215 THR A C 1
ATOM 1682 O O . THR A 1 215 ? -21.125 -19.243 12.081 1.00 58.31 215 THR A O 1
ATOM 1685 N N . HIS A 1 216 ? -19.070 -18.630 11.435 1.00 52.06 216 HIS A N 1
ATOM 1686 C CA . HIS A 1 216 ? -18.320 -19.473 12.378 1.00 52.06 216 HIS A CA 1
ATOM 1687 C C . HIS A 1 216 ? -17.729 -18.672 13.564 1.00 52.06 216 HIS A C 1
ATOM 1689 O O . HIS A 1 216 ? -16.612 -18.973 14.009 1.00 52.06 216 HIS A O 1
ATOM 1695 N N . LEU A 1 217 ? -18.412 -17.616 14.022 1.00 48.50 217 LEU A N 1
ATOM 1696 C CA . LEU A 1 217 ? -18.070 -16.764 15.179 1.00 48.50 217 LEU A CA 1
ATOM 1697 C C . LEU A 1 217 ? -19.238 -16.651 16.163 1.00 48.50 217 LEU A C 1
ATOM 1699 O O . LEU A 1 217 ? -18.941 -16.248 17.319 1.00 48.50 217 LEU A O 1
#